Protein AF-A0A4Y2FM06-F1 (afdb_monomer)

Mean predicted aligned error: 9.27 Å

Solvent-accessible surface area (backbone atoms only — not comparable to full-atom values): 15309 Å² total; per-residue (Å²): 104,54,70,13,52,49,42,10,55,69,60,32,90,75,56,60,67,58,38,44,40,19,53,23,56,50,37,71,85,29,71,66,56,35,55,59,42,31,75,54,35,86,71,59,73,62,40,74,54,47,94,86,44,60,57,77,26,48,67,23,52,53,43,44,64,71,40,45,64,29,54,52,51,48,52,52,39,31,75,72,62,78,37,86,75,70,94,42,71,30,45,54,47,38,52,60,48,70,71,38,84,58,44,66,42,53,53,43,38,55,44,52,60,38,59,65,51,35,65,56,53,61,65,67,70,54,97,62,89,51,70,74,51,44,67,63,54,50,39,52,48,52,48,58,55,43,62,32,43,38,37,66,76,63,53,69,71,35,78,47,60,70,49,52,66,69,51,68,81,82,47,69,87,53,38,44,58,64,89,65,39,60,55,53,72,75,22,46,56,47,52,51,53,36,40,78,68,64,70,49,51,72,69,55,53,51,51,51,34,49,39,50,47,44,18,50,48,41,18,49,52,44,44,57,77,68,47,74,69,91,42,79,75,53,77,62,39,66,84,72,34,86,76,52,71,76,63,73,85,64,90,82,79,91,79,82,81,81,81,84,87,81,84,137

Sequence (264 aa):
MHNAFKAGCIANTWGIVDFLTALYYLFKNSPVRRDDFLKESEGALPKKFIQHRWLENVPANESAINLLPSIKKYIVSVDKGEHNQPNCMSYACVKTHMSNNLLSVKLKLFNSIAKVLLPFLTKYQTDKPMLFFLPEDLKKIVNLLLQCFVLSKNLNTATTLQKLLCLDINNTKIHKPIENIDLDFSAEKEVQSLHVSKKISDRQIFYLRMDCKKFLIKLTMKLLEKSPLPGPAVGGCDCTRPRASERSCATDGFYKMKINDNVF

pLDDT: mean 83.81, std 18.21, range [26.08, 95.94]

Nearest PDB structures (foldseek):
  8ssz-assembly1_A  TM=2.124E-01  e=2.972E+00  Homo sapiens

Foldseek 3Di:
DQVLLLQLVVLFPLCLLVLLQLQQVVQVPDVQLVVLLCVLQVNAGQDHDDSSPLLVCLVNLVSVLSCLRSLVVSVVCCVVVVDPDDPDPSSVSNVVLNVDLCNSLVSVLSNVLSVLCNVVVVQPPDPDPCLLCQQVSLQVSLLVLCVQWFDPVQVVVQPHSVSSLPDPLVPNVRTDDLVRRDSDPVSVVSVVVCVVVVVDDPVRSSVVSVSSSSSSSSSSVVSSVPRPPVDPVSVPSVVVDPVVVVPPPDDDDDDDDDDDDDDD

Radius of gyration: 25.2 Å; Cα contacts (8 Å, |Δi|>4): 233; chains: 1; bounding box: 85×40×75 Å

Structure (mmCIF, N/CA/C/O backbone):
data_AF-A0A4Y2FM06-F1
#
_entry.id   AF-A0A4Y2FM06-F1
#
loop_
_atom_site.group_PDB
_atom_site.id
_atom_site.type_symbol
_atom_site.label_atom_id
_atom_site.label_alt_id
_atom_site.label_comp_id
_atom_site.label_asym_id
_atom_site.label_entity_id
_atom_site.label_seq_id
_atom_site.pdbx_PDB_ins_code
_atom_site.Cartn_x
_atom_site.Cartn_y
_atom_site.Cartn_z
_atom_site.occupancy
_atom_site.B_iso_or_equiv
_atom_site.auth_seq_id
_atom_site.auth_comp_id
_atom_site.auth_asym_id
_atom_site.auth_atom_id
_atom_site.pdbx_PDB_model_num
ATOM 1 N N . MET A 1 1 ? -14.794 -4.484 4.430 1.00 85.94 1 MET A N 1
ATOM 2 C CA . MET A 1 1 ? -13.322 -4.505 4.246 1.00 85.94 1 MET A CA 1
ATOM 3 C C . MET A 1 1 ? -12.876 -4.015 2.872 1.00 85.94 1 MET A C 1
ATOM 5 O O . MET A 1 1 ? -12.312 -2.933 2.816 1.00 85.94 1 MET A O 1
ATOM 9 N N . HIS A 1 2 ? -13.164 -4.718 1.766 1.00 87.12 2 HIS A N 1
ATOM 10 C CA . HIS A 1 2 ? -12.696 -4.307 0.425 1.00 87.12 2 HIS A CA 1
ATOM 11 C C . HIS A 1 2 ? -13.071 -2.867 0.045 1.00 87.12 2 HIS A C 1
ATOM 13 O O . HIS A 1 2 ? -12.205 -2.098 -0.356 1.00 87.12 2 HIS A O 1
ATOM 19 N N . ASN A 1 3 ? -14.333 -2.470 0.244 1.00 88.81 3 ASN A N 1
ATOM 20 C CA . ASN A 1 3 ? -14.780 -1.102 -0.044 1.00 88.81 3 ASN A CA 1
ATOM 21 C C . ASN A 1 3 ? -14.116 -0.046 0.851 1.00 88.81 3 ASN A C 1
ATOM 23 O O . ASN A 1 3 ? -13.910 1.080 0.408 1.00 88.81 3 ASN A O 1
ATOM 27 N N . ALA A 1 4 ? -13.764 -0.405 2.087 1.00 91.50 4 ALA A N 1
ATOM 28 C CA . ALA A 1 4 ? -13.058 0.494 2.992 1.00 91.50 4 ALA A CA 1
ATOM 29 C C . ALA A 1 4 ? -11.607 0.697 2.543 1.00 91.50 4 ALA A C 1
ATOM 31 O O . ALA A 1 4 ? -11.148 1.828 2.412 1.00 91.50 4 ALA A O 1
ATOM 32 N N . PHE A 1 5 ? -10.920 -0.390 2.190 1.00 91.50 5 PHE A N 1
ATOM 33 C CA . PHE A 1 5 ? -9.574 -0.312 1.633 1.00 91.50 5 PHE A CA 1
ATOM 34 C C . PHE A 1 5 ? -9.543 0.4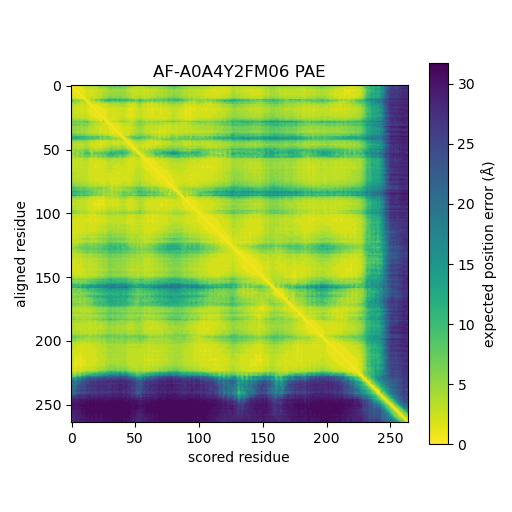56 0.300 1.00 91.50 5 PHE A C 1
ATOM 36 O O . PHE A 1 5 ? -8.695 1.327 0.111 1.00 91.50 5 PHE A O 1
ATOM 43 N N . LYS A 1 6 ? -10.523 0.217 -0.586 1.00 90.88 6 LYS A N 1
ATOM 44 C CA . LYS A 1 6 ? -10.721 0.988 -1.825 1.00 90.88 6 LYS A CA 1
ATOM 45 C C . LYS A 1 6 ? -10.879 2.485 -1.544 1.00 90.88 6 LYS A C 1
ATOM 47 O O . LYS A 1 6 ? -10.268 3.289 -2.238 1.00 90.88 6 LYS A O 1
ATOM 52 N N . ALA A 1 7 ? -11.675 2.862 -0.541 1.00 92.25 7 ALA A N 1
ATOM 53 C CA . ALA A 1 7 ? -11.864 4.264 -0.170 1.00 92.25 7 ALA A CA 1
ATOM 54 C C . ALA A 1 7 ? -10.554 4.924 0.291 1.00 92.25 7 ALA A C 1
ATOM 56 O O . ALA A 1 7 ? -10.280 6.054 -0.104 1.00 92.25 7 ALA A O 1
ATOM 57 N N . GLY A 1 8 ? -9.722 4.205 1.054 1.00 92.44 8 GLY A N 1
ATOM 58 C CA . GLY A 1 8 ? -8.367 4.652 1.391 1.00 92.44 8 GLY A CA 1
ATOM 59 C C . GLY A 1 8 ? -7.489 4.847 0.151 1.00 92.44 8 GLY A C 1
ATOM 60 O O . GLY A 1 8 ? -6.844 5.882 0.011 1.00 92.44 8 GLY A O 1
ATOM 61 N N . CYS A 1 9 ? -7.524 3.896 -0.789 1.00 89.56 9 CYS A N 1
ATOM 62 C CA . CYS A 1 9 ? -6.747 3.970 -2.031 1.00 89.56 9 CYS A CA 1
ATOM 63 C C . CYS A 1 9 ? -7.145 5.158 -2.911 1.00 89.56 9 CYS A C 1
ATOM 65 O O . CYS A 1 9 ? -6.272 5.853 -3.406 1.00 89.56 9 CYS A O 1
ATOM 67 N N . ILE A 1 10 ? -8.445 5.417 -3.078 1.00 89.62 10 ILE A N 1
ATOM 68 C CA . ILE A 1 10 ? -8.947 6.554 -3.871 1.00 89.62 10 ILE A CA 1
ATOM 69 C C . ILE A 1 10 ? -8.578 7.894 -3.221 1.00 89.62 10 ILE A C 1
ATOM 71 O O . ILE A 1 10 ? -8.391 8.889 -3.911 1.00 89.62 10 ILE A O 1
ATOM 75 N N . ALA A 1 11 ? -8.478 7.931 -1.892 1.00 89.75 11 ALA A N 1
ATOM 76 C CA . ALA A 1 11 ? -8.108 9.136 -1.160 1.00 89.75 11 ALA A CA 1
ATOM 77 C C . ALA A 1 11 ? -6.614 9.485 -1.257 1.00 89.75 11 ALA A C 1
ATOM 79 O O . ALA A 1 11 ? -6.232 10.600 -0.891 1.00 89.75 11 ALA A O 1
ATOM 80 N N . ASN A 1 12 ? -5.775 8.548 -1.707 1.00 87.38 12 ASN A N 1
ATOM 81 C CA . ASN A 1 12 ? -4.354 8.782 -1.925 1.00 87.38 12 ASN A CA 1
ATOM 82 C C . ASN A 1 12 ? -4.076 9.179 -3.384 1.00 87.38 12 ASN A C 1
ATOM 84 O O . ASN A 1 12 ? -4.858 8.913 -4.292 1.00 87.38 12 ASN A O 1
ATOM 88 N N . THR A 1 13 ? -2.924 9.801 -3.609 1.00 83.75 13 THR A N 1
ATOM 89 C CA . THR A 1 13 ? -2.451 10.248 -4.932 1.00 83.75 13 THR A CA 1
ATOM 90 C C . THR A 1 13 ? -1.294 9.383 -5.441 1.00 83.75 13 THR A C 1
ATOM 92 O O . THR A 1 13 ? -0.489 9.808 -6.268 1.00 83.75 13 THR A O 1
ATOM 95 N N . TRP A 1 14 ? -1.137 8.166 -4.912 1.00 89.38 14 TRP A N 1
ATOM 96 C CA . TRP A 1 14 ? 0.088 7.389 -5.111 1.00 89.38 14 TRP A CA 1
ATOM 97 C C . TRP A 1 14 ? 0.162 6.667 -6.458 1.00 89.38 14 TRP A C 1
ATOM 99 O O . TRP A 1 14 ? 1.261 6.271 -6.845 1.00 89.38 14 TRP A O 1
ATOM 109 N N . GLY A 1 15 ? -0.967 6.476 -7.149 1.00 90.25 15 GLY A N 1
ATOM 110 C CA . GLY A 1 15 ? -1.022 5.790 -8.449 1.00 90.25 15 GLY A CA 1
ATOM 111 C C . GLY A 1 15 ? -0.583 4.319 -8.401 1.00 90.25 15 GLY A C 1
ATOM 112 O O . GLY A 1 15 ? -0.253 3.737 -9.426 1.00 90.25 15 GLY A O 1
ATOM 113 N N . ILE A 1 16 ? -0.559 3.691 -7.216 1.00 91.69 16 ILE A N 1
ATOM 114 C CA . ILE A 1 16 ? -0.103 2.295 -7.039 1.00 91.69 16 ILE A CA 1
ATOM 115 C C . ILE A 1 16 ? -0.923 1.328 -7.894 1.00 91.69 16 ILE A C 1
ATOM 117 O O . ILE A 1 16 ? -0.402 0.359 -8.433 1.00 91.69 16 ILE A O 1
ATOM 121 N N . VAL A 1 17 ? -2.220 1.589 -8.007 1.00 90.75 17 VAL A N 1
ATOM 122 C CA . VAL A 1 17 ? -3.157 0.746 -8.751 1.00 90.75 17 VAL A CA 1
ATOM 123 C C . VAL A 1 17 ? -2.826 0.760 -10.231 1.00 90.75 17 VAL A C 1
ATOM 125 O O . VAL A 1 17 ? -2.786 -0.299 -10.859 1.00 90.75 17 VAL A O 1
ATOM 128 N N . ASP A 1 18 ? -2.554 1.948 -10.762 1.00 92.75 18 ASP A N 1
ATOM 129 C CA . ASP A 1 18 ? -2.177 2.143 -12.154 1.00 92.75 18 ASP A CA 1
ATOM 130 C C . ASP A 1 18 ? -0.829 1.481 -12.418 1.00 92.75 18 ASP A C 1
ATOM 132 O O . ASP A 1 18 ? -0.718 0.698 -13.358 1.00 92.75 18 ASP A O 1
ATOM 136 N N . PHE A 1 19 ? 0.141 1.663 -11.515 1.00 95.19 19 PHE A N 1
ATOM 137 C CA . PHE A 1 19 ? 1.438 0.994 -11.578 1.00 95.19 19 PHE A CA 1
ATOM 138 C C . PHE A 1 19 ? 1.321 -0.538 -11.599 1.00 95.19 19 PHE A C 1
ATOM 140 O O . PHE A 1 19 ? 1.831 -1.174 -12.519 1.00 95.19 19 PHE A O 1
ATOM 147 N N . LEU A 1 20 ? 0.635 -1.150 -10.626 1.00 94.31 20 LEU A N 1
ATOM 148 C CA . LEU A 1 20 ? 0.502 -2.612 -10.533 1.00 94.31 20 LEU A CA 1
ATOM 149 C C . LEU A 1 20 ? -0.258 -3.193 -11.734 1.00 94.31 20 LEU A C 1
ATOM 151 O O . LEU A 1 20 ? 0.063 -4.278 -12.223 1.00 94.31 20 LEU A O 1
ATOM 155 N N . THR A 1 21 ? -1.253 -2.459 -12.234 1.00 93.88 21 THR A N 1
ATOM 156 C CA . THR A 1 21 ? -2.015 -2.845 -13.426 1.00 93.88 21 THR A CA 1
ATOM 157 C C . THR A 1 21 ? -1.140 -2.762 -14.678 1.00 93.88 21 THR A C 1
ATOM 159 O O . THR A 1 21 ? -1.058 -3.727 -15.441 1.00 93.88 21 THR A O 1
ATOM 162 N N . ALA A 1 22 ? -0.446 -1.639 -14.871 1.00 95.25 22 ALA A N 1
ATOM 163 C CA . ALA A 1 22 ? 0.462 -1.414 -15.988 1.00 95.25 22 ALA A CA 1
ATOM 164 C C . ALA A 1 22 ? 1.602 -2.435 -16.006 1.00 95.25 22 ALA A C 1
ATOM 166 O O . ALA A 1 22 ? 1.909 -2.983 -17.062 1.00 95.25 22 ALA A O 1
ATOM 167 N N . LEU A 1 23 ? 2.168 -2.753 -14.843 1.00 95.44 23 LEU A N 1
ATOM 168 C CA . LEU A 1 23 ? 3.259 -3.707 -14.710 1.00 95.44 23 LEU A CA 1
ATOM 169 C C . LEU A 1 23 ? 2.876 -5.101 -15.228 1.00 95.44 23 LEU A C 1
ATOM 171 O O . LEU A 1 23 ? 3.644 -5.724 -15.956 1.00 95.44 23 LEU A O 1
ATOM 175 N N . TYR A 1 24 ? 1.670 -5.575 -14.914 1.00 94.94 24 TYR A N 1
ATOM 176 C CA . TYR A 1 24 ? 1.173 -6.843 -15.448 1.00 94.94 24 TYR A CA 1
ATOM 177 C C . TYR A 1 24 ? 0.943 -6.780 -16.967 1.00 94.94 24 TYR A C 1
ATOM 179 O O . TYR A 1 24 ? 1.399 -7.653 -17.710 1.00 94.94 24 TYR A O 1
ATOM 187 N N . TYR A 1 25 ? 0.255 -5.742 -17.452 1.00 94.50 25 TYR A N 1
ATOM 188 C CA . TYR A 1 25 ? -0.090 -5.629 -18.874 1.00 94.50 25 TYR A CA 1
ATOM 189 C C . TYR A 1 25 ? 1.100 -5.320 -19.787 1.00 94.50 25 TYR A C 1
ATOM 191 O O . TYR A 1 25 ? 1.041 -5.649 -20.974 1.00 94.50 25 TYR A O 1
ATOM 199 N N . LEU A 1 26 ? 2.193 -4.778 -19.242 1.00 94.06 26 LEU A N 1
ATOM 200 C CA . LEU A 1 26 ? 3.444 -4.579 -19.968 1.00 94.06 26 LEU A CA 1
ATOM 201 C C . LEU A 1 26 ? 3.940 -5.893 -20.594 1.00 94.06 26 LEU A C 1
ATOM 203 O O . LEU A 1 26 ? 4.281 -5.919 -21.781 1.00 94.06 26 LEU A O 1
ATOM 207 N N . PHE A 1 27 ? 3.891 -6.987 -19.828 1.00 93.50 27 PHE A N 1
ATOM 208 C CA . PHE A 1 27 ? 4.409 -8.297 -20.238 1.00 93.50 27 PHE A CA 1
ATOM 209 C C . PHE A 1 27 ? 3.325 -9.286 -20.681 1.00 93.50 27 PHE A C 1
ATOM 211 O O . PHE A 1 27 ? 3.617 -10.201 -21.446 1.00 93.50 27 PHE A O 1
ATOM 218 N N . LYS A 1 28 ? 2.064 -9.110 -20.256 1.00 91.31 28 LYS A N 1
ATOM 219 C CA . LYS A 1 28 ? 0.974 -10.062 -20.547 1.00 91.31 28 LYS A CA 1
ATOM 220 C C . LYS A 1 28 ? 0.791 -10.346 -22.043 1.00 91.31 28 LYS A C 1
ATOM 222 O O . LYS A 1 28 ? 0.653 -11.501 -22.430 1.00 91.31 28 LYS A O 1
ATOM 227 N N . ASN A 1 29 ? 0.760 -9.293 -22.860 1.00 85.44 29 ASN A N 1
ATOM 228 C CA . ASN A 1 29 ? 0.351 -9.370 -24.268 1.00 85.44 29 ASN A CA 1
ATOM 229 C C . ASN A 1 29 ? 1.534 -9.281 -25.249 1.00 85.44 29 ASN A C 1
ATOM 231 O O . ASN A 1 29 ? 1.331 -8.996 -26.424 1.00 85.44 29 ASN A O 1
ATOM 235 N N . SER A 1 30 ? 2.774 -9.454 -24.785 1.00 90.00 30 SER A N 1
ATOM 236 C CA . SER A 1 30 ? 3.950 -9.415 -25.657 1.00 90.00 30 SER A CA 1
ATOM 237 C C . SER A 1 30 ? 4.926 -10.521 -25.277 1.00 90.00 30 SER A C 1
ATOM 239 O O . SER A 1 30 ? 5.654 -10.373 -24.294 1.00 90.00 30 SER A O 1
ATOM 241 N N . PRO A 1 31 ? 4.953 -11.620 -26.054 1.00 91.06 31 PRO A N 1
ATOM 242 C CA . PRO A 1 31 ? 5.892 -12.716 -25.841 1.00 91.06 31 PRO A CA 1
ATOM 243 C C . PRO A 1 31 ? 7.347 -12.244 -25.860 1.00 91.06 31 PRO A C 1
ATOM 245 O O . PRO A 1 31 ? 8.112 -12.633 -24.991 1.00 91.06 31 PRO A O 1
ATOM 248 N N . VAL A 1 32 ? 7.691 -11.334 -26.780 1.00 91.31 32 VAL A N 1
ATOM 249 C CA . VAL A 1 32 ? 9.044 -10.768 -26.909 1.00 91.31 32 VAL A CA 1
ATOM 250 C C . VAL A 1 32 ? 9.460 -10.030 -25.636 1.00 91.31 32 VAL A C 1
ATOM 252 O O . VAL A 1 32 ? 10.460 -10.378 -25.024 1.00 91.31 32 VAL A O 1
ATOM 255 N N . ARG A 1 33 ? 8.642 -9.082 -25.150 1.00 92.19 33 ARG A N 1
ATOM 256 C CA . ARG A 1 33 ? 8.964 -8.347 -23.911 1.00 92.19 33 ARG A CA 1
ATOM 257 C C . ARG A 1 33 ? 9.024 -9.253 -22.691 1.00 92.19 33 ARG A C 1
ATOM 259 O O . ARG A 1 33 ? 9.771 -8.981 -21.758 1.00 92.19 33 ARG A O 1
ATOM 266 N N . ARG A 1 34 ? 8.183 -10.287 -22.667 1.00 92.94 34 ARG A N 1
ATOM 267 C CA . ARG A 1 34 ? 8.192 -11.285 -21.603 1.00 92.94 34 ARG A CA 1
ATOM 268 C C . ARG A 1 34 ? 9.511 -12.055 -21.613 1.00 92.94 34 ARG A C 1
ATOM 270 O O . ARG A 1 34 ? 10.095 -12.188 -20.549 1.00 92.94 34 ARG A O 1
ATOM 277 N N . ASP A 1 35 ? 9.973 -12.515 -22.772 1.00 91.69 35 ASP A N 1
ATOM 278 C CA . ASP A 1 35 ? 11.261 -13.206 -22.910 1.00 91.69 35 ASP A CA 1
ATOM 279 C C . ASP A 1 35 ? 12.437 -12.316 -22.482 1.00 91.69 35 ASP A C 1
ATOM 281 O O . ASP A 1 35 ? 13.259 -12.724 -21.664 1.00 91.69 35 ASP A O 1
ATOM 285 N N . ASP A 1 36 ? 12.451 -11.062 -22.937 1.00 91.38 36 ASP A N 1
ATOM 286 C CA . ASP A 1 36 ? 13.468 -10.080 -22.549 1.00 91.38 36 ASP A CA 1
ATOM 287 C C . ASP A 1 36 ? 13.495 -9.849 -21.034 1.00 91.38 36 ASP A C 1
ATOM 289 O O . ASP A 1 36 ? 14.550 -9.878 -20.408 1.00 91.38 36 ASP A O 1
ATOM 293 N N . PHE A 1 37 ? 12.329 -9.685 -20.409 1.00 92.94 37 PHE A N 1
ATOM 294 C CA . PHE A 1 37 ? 12.250 -9.482 -18.965 1.00 92.94 37 PHE A CA 1
ATOM 295 C C . PHE A 1 37 ? 12.594 -10.736 -18.153 1.00 92.94 37 PHE A C 1
ATOM 297 O O . PHE A 1 37 ? 13.119 -10.621 -17.044 1.00 92.94 37 PHE A O 1
ATOM 304 N N . LEU A 1 38 ? 12.314 -11.937 -18.666 1.00 92.94 38 LEU A N 1
ATOM 305 C CA . LEU A 1 38 ? 12.642 -13.191 -17.979 1.00 92.94 38 LEU A CA 1
ATOM 306 C C . LEU A 1 38 ? 14.153 -13.371 -17.795 1.00 92.94 38 LEU A C 1
ATOM 308 O O . LEU A 1 38 ? 14.562 -13.920 -16.771 1.00 92.94 38 LEU A O 1
ATOM 312 N N . LYS A 1 39 ? 14.964 -12.836 -18.718 1.00 88.81 39 LYS A N 1
ATOM 313 C CA . LYS A 1 39 ? 16.433 -12.787 -18.602 1.00 88.81 39 LYS A CA 1
ATOM 314 C C . LYS A 1 39 ? 16.885 -11.964 -17.387 1.00 88.81 39 LYS A C 1
ATOM 316 O O . LYS A 1 39 ? 17.859 -12.319 -16.735 1.00 88.81 39 LYS A O 1
ATOM 321 N N . GLU A 1 40 ? 16.126 -10.927 -17.028 1.00 87.38 40 GLU A N 1
ATOM 322 C CA . GLU A 1 40 ? 16.429 -10.008 -15.918 1.00 87.38 40 GLU A CA 1
ATOM 323 C C . GLU A 1 40 ? 15.781 -10.387 -14.573 1.00 87.38 40 GLU A C 1
ATOM 325 O O . GLU A 1 40 ? 16.151 -9.856 -13.519 1.00 87.38 40 GLU A O 1
ATOM 330 N N . SER A 1 41 ? 14.768 -11.255 -14.590 1.00 85.81 41 SER A N 1
ATOM 331 C CA . SER A 1 41 ? 13.877 -11.525 -13.447 1.00 85.81 41 SER A CA 1
ATOM 332 C C . SER A 1 41 ? 13.984 -12.934 -12.872 1.00 85.81 41 SER A C 1
ATOM 334 O O . SER A 1 41 ? 13.115 -13.336 -12.100 1.00 85.81 41 SER A O 1
ATOM 336 N N . GLU A 1 42 ? 15.028 -13.684 -13.240 1.00 85.00 42 GLU A N 1
ATOM 337 C CA . GLU A 1 42 ? 15.251 -15.064 -12.773 1.00 85.00 42 GLU A CA 1
ATOM 338 C C . GLU A 1 42 ? 14.008 -15.956 -12.977 1.00 85.00 42 GLU A C 1
ATOM 340 O O . GLU A 1 42 ? 13.678 -16.818 -12.166 1.00 85.00 42 GLU A O 1
ATOM 345 N N . GLY A 1 43 ? 13.268 -15.722 -14.066 1.00 84.75 43 GLY A N 1
ATOM 346 C CA . GLY A 1 43 ? 12.065 -16.487 -14.401 1.00 84.75 43 GLY A CA 1
ATOM 347 C C . GLY A 1 43 ? 10.752 -15.992 -13.771 1.00 84.75 43 GLY A C 1
ATOM 348 O O . GLY A 1 43 ? 9.693 -16.556 -14.061 1.00 84.75 43 GLY A O 1
ATOM 349 N N . ALA A 1 44 ? 10.768 -14.951 -12.932 1.00 90.62 44 ALA A N 1
ATOM 350 C CA . ALA A 1 44 ? 9.579 -14.464 -12.233 1.00 90.62 44 ALA A CA 1
ATOM 351 C C . ALA A 1 44 ? 8.843 -13.347 -12.997 1.00 90.62 44 ALA A C 1
ATOM 353 O O . ALA A 1 44 ? 9.437 -12.393 -13.483 1.00 90.62 44 ALA A O 1
ATOM 354 N N . LEU A 1 45 ? 7.508 -13.413 -13.045 1.00 92.19 45 LEU A N 1
ATOM 355 C CA . LEU A 1 45 ? 6.677 -12.411 -13.723 1.00 92.19 45 LEU A CA 1
ATOM 356 C C . LEU A 1 45 ? 5.733 -11.683 -12.771 1.00 92.19 45 LEU A C 1
ATOM 358 O O . LEU A 1 45 ? 5.277 -12.274 -11.786 1.00 92.19 45 LEU A O 1
ATOM 362 N N . PRO A 1 46 ? 5.362 -10.427 -13.087 1.00 92.94 46 PRO A N 1
ATOM 363 C CA . PRO A 1 46 ? 4.370 -9.710 -12.308 1.00 92.94 46 PRO A CA 1
ATOM 364 C C . PRO A 1 46 ? 3.030 -10.444 -12.285 1.00 92.94 46 PRO A C 1
ATOM 366 O O . PRO A 1 46 ? 2.537 -10.923 -13.310 1.00 92.94 46 PRO A O 1
ATOM 369 N N . LYS A 1 47 ? 2.405 -10.491 -11.109 1.00 93.75 47 LYS A N 1
ATOM 370 C CA . LYS A 1 47 ? 1.066 -11.063 -10.947 1.00 93.75 47 LYS A CA 1
ATOM 371 C C . LYS A 1 47 ? -0.008 -10.030 -11.278 1.00 93.75 47 LYS A C 1
ATOM 373 O O . LYS A 1 47 ? 0.180 -8.826 -11.115 1.00 93.75 47 LYS A O 1
ATOM 378 N N . LYS A 1 48 ? -1.170 -10.517 -11.713 1.00 91.81 48 LYS A N 1
ATOM 379 C CA . LYS A 1 48 ? -2.318 -9.673 -12.049 1.00 91.81 48 LYS A CA 1
ATOM 380 C C . LYS A 1 48 ? -2.869 -8.982 -10.800 1.00 91.81 48 LYS A C 1
ATOM 382 O O . LYS A 1 48 ? -3.261 -9.651 -9.850 1.00 91.81 48 LYS A O 1
ATOM 387 N N . PHE A 1 49 ? -2.984 -7.659 -10.852 1.00 89.25 49 PHE A N 1
ATOM 388 C CA . PHE A 1 49 ? -3.752 -6.881 -9.884 1.00 89.25 49 PHE A CA 1
ATOM 389 C C . PHE A 1 49 ? -5.233 -6.828 -10.288 1.00 89.25 49 PHE A C 1
ATOM 391 O O . PHE A 1 49 ? -5.562 -6.550 -11.444 1.00 89.25 49 PHE A O 1
ATOM 398 N N . ILE A 1 50 ? -6.143 -7.091 -9.348 1.00 85.75 50 ILE A N 1
ATOM 399 C CA . ILE A 1 50 ? -7.590 -7.127 -9.589 1.00 85.75 50 ILE A CA 1
ATOM 400 C C . ILE A 1 50 ? -8.286 -6.031 -8.774 1.00 85.75 50 ILE A C 1
ATOM 402 O O . ILE A 1 50 ? -8.483 -6.157 -7.568 1.00 85.75 50 ILE A O 1
ATOM 406 N N . GLN A 1 51 ? -8.731 -4.964 -9.439 1.00 79.19 51 GLN A N 1
ATOM 407 C CA . GLN A 1 51 ? -9.281 -3.757 -8.798 1.00 79.19 51 GLN A CA 1
ATOM 408 C C . GLN A 1 51 ? -10.578 -3.950 -7.991 1.00 79.19 51 GLN A C 1
ATOM 410 O O . GLN A 1 51 ? -10.991 -3.034 -7.291 1.00 79.19 51 GLN A O 1
ATOM 415 N N . HIS A 1 52 ? -11.262 -5.092 -8.070 1.00 77.50 52 HIS A N 1
ATOM 416 C CA . HIS A 1 52 ? -12.407 -5.381 -7.194 1.00 77.50 52 HIS A CA 1
ATOM 417 C C . HIS A 1 52 ? -12.030 -6.268 -5.996 1.00 77.50 52 HIS A C 1
ATOM 419 O O . HIS A 1 52 ? -12.776 -6.315 -5.022 1.00 77.50 52 HIS A O 1
ATOM 425 N N . ARG A 1 53 ? -10.843 -6.897 -6.010 1.00 80.56 53 ARG A N 1
ATOM 426 C CA . ARG A 1 53 ? -10.354 -7.818 -4.968 1.00 80.56 53 ARG A CA 1
ATOM 427 C C . ARG A 1 53 ? -9.137 -7.270 -4.231 1.00 80.56 53 ARG A C 1
ATOM 429 O O . ARG A 1 53 ? -8.101 -7.910 -4.118 1.00 80.56 53 ARG A O 1
ATOM 436 N N . TRP A 1 54 ? -9.270 -6.056 -3.710 1.00 72.94 54 TRP A N 1
ATOM 437 C CA . TRP A 1 54 ? -8.149 -5.284 -3.164 1.00 72.94 54 TRP A CA 1
ATOM 438 C C . TRP A 1 54 ? -7.253 -6.019 -2.164 1.00 72.94 54 TRP A C 1
ATOM 440 O O . TRP A 1 54 ? -6.039 -5.873 -2.225 1.00 72.94 54 TRP A O 1
ATOM 450 N N . LEU A 1 55 ? -7.841 -6.804 -1.262 1.00 75.00 55 LEU A N 1
ATOM 451 C CA . LEU A 1 55 ? -7.104 -7.490 -0.201 1.00 75.00 55 LEU A CA 1
ATOM 452 C C . LEU A 1 55 ? -6.529 -8.837 -0.660 1.00 75.00 55 LEU A C 1
ATOM 454 O O . LEU A 1 55 ? -5.522 -9.279 -0.122 1.00 75.00 55 LEU A O 1
ATOM 458 N N . GLU A 1 56 ? -7.076 -9.429 -1.723 1.00 79.81 56 GLU A N 1
ATOM 459 C CA . GLU A 1 56 ? -6.484 -10.600 -2.384 1.00 79.81 56 GLU A CA 1
ATOM 460 C C . GLU A 1 56 ? -5.282 -10.217 -3.265 1.00 79.81 56 GLU A C 1
ATOM 462 O O . GLU A 1 56 ? -4.536 -11.086 -3.699 1.00 79.81 56 GLU A O 1
ATOM 467 N N . ASN A 1 57 ? -5.048 -8.921 -3.510 1.00 83.88 57 ASN A N 1
ATOM 468 C CA . ASN A 1 57 ? -3.905 -8.444 -4.293 1.00 83.88 57 ASN A CA 1
ATOM 469 C C . ASN A 1 57 ? -2.600 -8.333 -3.488 1.00 83.88 57 ASN A C 1
ATOM 471 O O . ASN A 1 57 ? -1.590 -7.919 -4.059 1.00 83.88 57 ASN A O 1
ATOM 475 N N . VAL A 1 58 ? -2.582 -8.698 -2.199 1.00 89.44 58 VAL A N 1
ATOM 476 C CA . VAL A 1 58 ? -1.352 -8.708 -1.381 1.00 89.44 58 VAL A CA 1
ATOM 477 C C . VAL A 1 58 ? -0.218 -9.481 -2.073 1.00 89.44 58 VAL A C 1
ATOM 479 O O . VAL A 1 58 ? 0.841 -8.888 -2.276 1.00 89.44 58 VAL A O 1
ATOM 482 N N . PRO A 1 59 ? -0.424 -10.714 -2.586 1.00 90.00 59 PRO A N 1
ATOM 483 C CA . PRO A 1 59 ? 0.630 -11.443 -3.290 1.00 90.00 59 PRO A CA 1
ATOM 484 C C . PRO A 1 59 ? 1.085 -10.765 -4.589 1.00 90.00 59 PRO A C 1
ATOM 486 O O . PRO A 1 59 ? 2.226 -10.955 -5.011 1.00 90.00 59 PRO A O 1
ATOM 489 N N . ALA A 1 60 ? 0.208 -10.002 -5.254 1.00 91.94 60 ALA A N 1
ATOM 490 C CA . ALA A 1 60 ? 0.571 -9.259 -6.459 1.00 91.94 60 ALA A CA 1
ATOM 491 C C . ALA A 1 60 ? 1.453 -8.052 -6.133 1.00 91.94 60 ALA A C 1
ATOM 493 O O . ALA A 1 60 ? 2.439 -7.807 -6.825 1.00 91.94 60 ALA A O 1
ATOM 494 N N . ASN A 1 61 ? 1.143 -7.353 -5.044 1.00 93.31 61 ASN A N 1
ATOM 495 C CA . ASN A 1 61 ? 1.957 -6.256 -4.547 1.00 93.31 61 ASN A CA 1
ATOM 496 C C . ASN A 1 61 ? 3.321 -6.738 -4.017 1.00 93.31 61 ASN A C 1
ATOM 498 O O . ASN A 1 61 ? 4.344 -6.153 -4.352 1.00 93.31 61 ASN A O 1
ATOM 502 N N . GLU A 1 62 ? 3.363 -7.841 -3.265 1.00 93.62 62 GLU A N 1
ATOM 503 C CA . GLU A 1 62 ? 4.621 -8.455 -2.806 1.00 93.62 62 GLU A CA 1
ATOM 504 C C . GLU A 1 62 ? 5.507 -8.890 -3.974 1.00 93.62 62 GLU A C 1
ATOM 506 O O . GLU A 1 62 ? 6.700 -8.592 -3.999 1.00 93.62 62 GLU A O 1
ATOM 511 N N . SER A 1 63 ? 4.909 -9.530 -4.983 1.00 93.69 63 SER A N 1
ATOM 512 C CA . SER A 1 63 ? 5.616 -9.878 -6.214 1.00 93.69 63 SER A CA 1
ATOM 513 C C . SER A 1 63 ? 6.170 -8.638 -6.917 1.00 93.69 63 SER A C 1
ATOM 515 O O . SER A 1 63 ? 7.296 -8.680 -7.399 1.00 93.69 63 SER A O 1
ATOM 517 N N . ALA A 1 64 ? 5.412 -7.539 -6.969 1.00 95.06 64 ALA A N 1
ATOM 518 C CA . ALA A 1 64 ? 5.877 -6.298 -7.578 1.00 95.06 64 ALA A CA 1
ATOM 519 C C . ALA A 1 64 ? 7.054 -5.682 -6.809 1.00 95.06 64 ALA A C 1
ATOM 521 O O . ALA A 1 64 ? 8.022 -5.279 -7.446 1.00 95.06 64 ALA A O 1
ATOM 522 N N . ILE A 1 65 ? 7.006 -5.665 -5.469 1.00 95.19 65 ILE A N 1
ATOM 523 C CA . ILE A 1 65 ? 8.107 -5.189 -4.611 1.00 95.19 65 ILE A CA 1
ATOM 524 C C . ILE A 1 65 ? 9.388 -5.985 -4.893 1.00 95.19 65 ILE A C 1
ATOM 526 O O . ILE A 1 65 ? 10.445 -5.387 -5.095 1.00 95.19 65 ILE A O 1
ATOM 530 N N . ASN A 1 66 ? 9.288 -7.315 -4.967 1.00 94.62 66 ASN A N 1
ATOM 531 C CA . ASN A 1 66 ? 10.436 -8.186 -5.233 1.00 94.62 66 ASN A CA 1
ATOM 532 C C . ASN A 1 66 ? 11.011 -7.989 -6.642 1.00 94.62 66 ASN A C 1
ATOM 534 O O . ASN A 1 66 ? 12.217 -8.099 -6.831 1.00 94.62 66 ASN A O 1
ATOM 538 N N . LEU A 1 67 ? 10.162 -7.668 -7.623 1.00 95.62 67 LEU A N 1
ATOM 539 C CA . LEU A 1 67 ? 10.567 -7.467 -9.015 1.00 95.62 67 LEU A CA 1
ATOM 540 C C . LEU A 1 67 ? 11.107 -6.059 -9.309 1.00 95.62 67 LEU A C 1
ATOM 542 O O . LEU A 1 67 ? 11.638 -5.850 -10.398 1.00 95.62 67 LEU A O 1
ATOM 546 N N . LEU A 1 68 ? 11.019 -5.093 -8.382 1.00 95.50 68 LEU A N 1
ATOM 547 C CA . LEU A 1 68 ? 11.509 -3.722 -8.605 1.00 95.50 68 LEU A CA 1
ATOM 548 C C . LEU A 1 68 ? 12.961 -3.655 -9.124 1.00 95.50 68 LEU A C 1
ATOM 550 O O . LEU A 1 68 ? 13.200 -2.888 -10.062 1.00 95.50 68 LEU A O 1
ATOM 554 N N . PRO A 1 69 ? 13.934 -4.430 -8.596 1.00 94.62 69 PRO A N 1
ATOM 555 C CA . PRO A 1 69 ? 15.301 -4.420 -9.116 1.00 94.62 69 PRO A CA 1
ATOM 556 C C . PRO A 1 69 ? 15.378 -4.890 -10.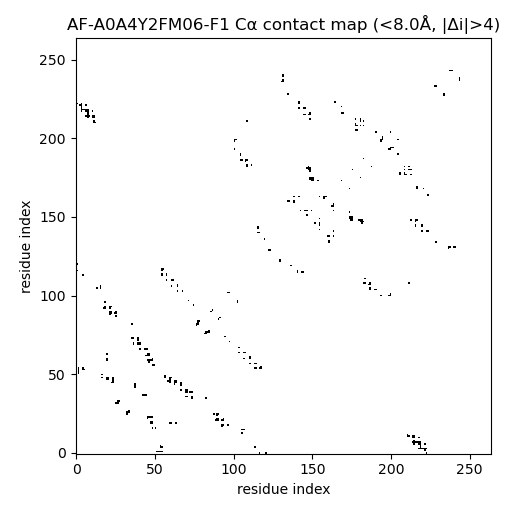574 1.00 94.62 69 PRO A C 1
ATOM 558 O O . PRO A 1 69 ? 16.010 -4.222 -11.391 1.00 94.62 69 PRO A O 1
ATOM 561 N N . SER A 1 70 ? 14.691 -5.980 -10.921 1.00 95.62 70 SER A N 1
ATOM 562 C CA . SER A 1 70 ? 14.640 -6.520 -12.287 1.00 95.62 70 SER A CA 1
ATOM 563 C C . SER A 1 70 ? 13.931 -5.578 -13.256 1.00 95.62 70 SER A C 1
ATOM 565 O O . SER A 1 70 ? 14.391 -5.379 -14.374 1.00 95.62 70 SER A O 1
ATOM 567 N N . ILE A 1 71 ? 12.853 -4.916 -12.820 1.00 95.19 71 ILE A N 1
ATOM 568 C CA . ILE A 1 71 ? 12.161 -3.893 -13.622 1.00 95.19 71 ILE A CA 1
ATOM 569 C C . ILE A 1 71 ? 13.100 -2.723 -13.904 1.00 95.19 71 ILE A C 1
ATOM 571 O O . ILE A 1 71 ? 13.139 -2.213 -15.023 1.00 95.19 71 ILE A O 1
ATOM 575 N N . LYS A 1 72 ? 13.884 -2.304 -12.905 1.00 94.94 72 LYS A N 1
ATOM 576 C CA . LYS A 1 72 ? 14.863 -1.234 -13.084 1.00 94.94 72 LYS A CA 1
ATOM 577 C C . LYS A 1 72 ? 15.938 -1.622 -14.100 1.00 94.94 72 LYS A C 1
ATOM 579 O O . LYS A 1 72 ? 16.253 -0.800 -14.955 1.00 94.94 72 LYS A O 1
ATOM 584 N N . LYS A 1 73 ? 16.466 -2.851 -14.031 1.00 94.50 73 LYS A N 1
ATOM 585 C CA . LYS A 1 73 ? 17.428 -3.370 -15.019 1.00 94.50 73 LYS A CA 1
ATOM 586 C C . LYS A 1 73 ? 16.830 -3.396 -16.424 1.00 94.50 73 LYS A C 1
ATOM 588 O O . LYS A 1 73 ? 17.406 -2.803 -17.325 1.00 94.50 73 LYS A O 1
ATOM 593 N N . TYR A 1 74 ? 15.624 -3.942 -16.572 1.00 94.31 74 TYR A N 1
ATOM 594 C CA . TYR A 1 74 ? 14.913 -3.983 -17.849 1.00 94.31 74 TYR A CA 1
ATOM 595 C C . TYR A 1 74 ? 14.726 -2.593 -18.477 1.00 94.31 74 TYR A C 1
ATOM 597 O O . TYR A 1 74 ? 14.980 -2.415 -19.665 1.00 94.31 74 TYR A O 1
ATOM 605 N N . ILE A 1 75 ? 14.329 -1.580 -17.694 1.00 94.00 75 ILE A N 1
ATOM 606 C CA . ILE A 1 75 ? 14.202 -0.203 -18.204 1.00 94.00 75 ILE A CA 1
ATOM 607 C C . ILE A 1 75 ? 15.556 0.327 -18.682 1.00 94.00 75 ILE A C 1
ATOM 609 O O . ILE A 1 75 ? 15.617 0.933 -19.746 1.00 94.00 75 ILE A O 1
ATOM 613 N N . VAL A 1 76 ? 16.631 0.075 -17.929 1.00 93.62 76 VAL A N 1
ATOM 614 C CA . VAL A 1 76 ? 17.987 0.486 -18.316 1.00 93.62 76 VAL A CA 1
ATOM 615 C C . VAL A 1 76 ? 18.437 -0.203 -19.608 1.00 93.62 76 VAL A C 1
ATOM 617 O O . VAL A 1 76 ? 19.003 0.464 -20.467 1.00 93.62 76 VAL A O 1
ATOM 620 N N . SER A 1 77 ? 18.167 -1.497 -19.782 1.00 92.31 77 SER A N 1
ATOM 621 C CA . SER A 1 77 ? 18.482 -2.234 -21.014 1.00 92.31 77 SER A CA 1
ATOM 622 C C . SER A 1 77 ? 17.700 -1.713 -22.220 1.00 92.31 77 SER A C 1
ATOM 624 O O . SER A 1 77 ? 18.266 -1.529 -23.296 1.00 92.31 77 SER A O 1
ATOM 626 N N . VAL A 1 78 ? 16.422 -1.367 -22.034 1.00 92.75 78 VAL A N 1
ATOM 627 C CA . VAL A 1 78 ? 15.633 -0.682 -23.071 1.00 92.75 78 VAL A CA 1
ATOM 628 C C . VAL A 1 78 ? 16.232 0.691 -23.403 1.00 92.75 78 VAL A C 1
ATOM 630 O O . VAL A 1 78 ? 16.385 1.017 -24.576 1.00 92.75 78 VAL A O 1
ATOM 633 N N . ASP A 1 79 ? 16.613 1.483 -22.397 1.00 91.12 79 ASP A N 1
ATOM 634 C CA . ASP A 1 79 ? 17.188 2.822 -22.597 1.00 91.12 79 ASP A CA 1
ATOM 635 C C . ASP A 1 79 ? 18.571 2.785 -23.277 1.00 91.12 79 ASP A C 1
ATOM 637 O O . ASP A 1 79 ? 18.941 3.730 -23.971 1.00 91.12 79 ASP A O 1
ATOM 641 N N . LYS A 1 80 ? 19.320 1.687 -23.123 1.00 92.56 80 LYS A N 1
ATOM 642 C CA . LYS A 1 80 ? 20.579 1.425 -23.840 1.00 92.56 80 LYS A CA 1
ATOM 643 C C . LYS A 1 80 ? 20.386 0.921 -25.275 1.00 92.56 80 LYS A C 1
ATOM 645 O O . LYS A 1 80 ? 21.367 0.812 -26.004 1.00 92.56 80 LYS A O 1
ATOM 650 N N . GLY A 1 81 ? 19.157 0.592 -25.674 1.00 90.25 81 GLY A N 1
ATOM 651 C CA . GLY A 1 81 ? 18.856 0.007 -26.981 1.00 90.25 81 GLY A CA 1
ATOM 652 C C . GLY A 1 81 ? 19.132 -1.497 -27.086 1.00 90.25 81 GLY A C 1
ATOM 653 O O . GLY A 1 81 ? 19.145 -2.026 -28.193 1.00 90.25 81 GLY A O 1
ATOM 654 N N . GLU A 1 82 ? 19.324 -2.201 -25.964 1.00 89.50 82 GLU A N 1
ATOM 655 C CA . GLU A 1 82 ? 19.477 -3.669 -25.941 1.00 89.50 82 GLU A CA 1
ATOM 656 C C . GLU A 1 82 ? 18.151 -4.376 -26.293 1.00 89.50 82 GLU A C 1
ATOM 658 O O . GLU A 1 82 ? 18.147 -5.489 -26.816 1.00 89.50 82 GLU A O 1
ATOM 663 N N . HIS A 1 83 ? 17.019 -3.702 -26.053 1.00 86.44 83 HIS A N 1
ATOM 664 C CA . HIS A 1 83 ? 15.673 -4.161 -26.397 1.00 86.44 83 HIS A CA 1
ATOM 665 C C . HIS A 1 83 ? 14.865 -3.057 -27.084 1.00 86.44 83 HIS A C 1
ATOM 667 O O . HIS A 1 83 ? 15.052 -1.869 -26.820 1.00 86.44 83 HIS A O 1
ATOM 673 N N . ASN A 1 84 ? 13.890 -3.451 -27.907 1.00 85.50 84 ASN A N 1
ATOM 674 C CA . ASN A 1 84 ? 12.979 -2.509 -28.555 1.00 85.50 84 ASN A CA 1
ATOM 675 C C . ASN A 1 84 ? 12.165 -1.718 -27.521 1.00 85.50 84 ASN A C 1
ATOM 677 O O . ASN A 1 84 ? 11.501 -2.305 -26.660 1.00 85.50 84 ASN A O 1
ATOM 681 N N . GLN A 1 85 ? 12.146 -0.389 -27.654 1.00 86.50 85 GLN A N 1
ATOM 682 C CA . GLN A 1 85 ? 11.379 0.474 -26.762 1.00 86.50 85 GLN A CA 1
ATOM 683 C C . GLN A 1 85 ? 9.869 0.223 -26.913 1.00 86.50 85 GLN A C 1
ATOM 685 O O . GLN A 1 85 ? 9.308 0.431 -27.995 1.00 86.50 85 GLN A O 1
ATOM 690 N N . PRO A 1 86 ? 9.162 -0.181 -25.842 1.00 89.19 86 PRO A N 1
ATOM 691 C CA . PRO A 1 86 ? 7.728 -0.403 -25.933 1.00 89.19 86 PRO A CA 1
ATOM 692 C C . PRO A 1 86 ? 6.972 0.925 -26.077 1.00 89.19 86 PRO A C 1
ATOM 694 O O . PRO A 1 86 ? 6.934 1.736 -25.153 1.00 89.19 86 PRO A O 1
ATOM 697 N N . ASN A 1 87 ? 6.295 1.122 -27.209 1.00 88.12 87 ASN A N 1
ATOM 698 C CA . ASN A 1 87 ? 5.375 2.244 -27.407 1.00 88.12 87 ASN A CA 1
ATOM 699 C C . ASN A 1 87 ? 3.979 1.905 -26.852 1.00 88.12 87 ASN A C 1
ATOM 701 O O . ASN A 1 87 ? 3.025 1.690 -27.598 1.00 88.12 87 ASN A O 1
ATOM 705 N N . CYS A 1 88 ? 3.864 1.739 -25.532 1.00 91.06 88 CYS A N 1
ATOM 706 C CA . CYS A 1 88 ? 2.575 1.494 -24.890 1.00 91.06 88 CYS A CA 1
ATOM 707 C C . CYS A 1 88 ? 2.416 2.273 -23.584 1.00 91.06 88 CYS A C 1
ATOM 709 O O . CYS A 1 88 ? 3.378 2.516 -22.852 1.00 91.06 88 CYS A O 1
ATOM 711 N N . MET A 1 89 ? 1.162 2.594 -23.253 1.00 92.50 89 MET A N 1
ATOM 712 C CA . MET A 1 89 ? 0.812 3.321 -22.027 1.00 92.50 89 MET A CA 1
ATOM 713 C C . MET A 1 89 ? 1.297 2.605 -20.762 1.00 92.50 89 MET A C 1
ATOM 715 O O . MET A 1 89 ? 1.697 3.255 -19.799 1.00 92.50 89 MET A O 1
ATOM 719 N N . SER A 1 90 ? 1.312 1.267 -20.765 1.00 93.81 90 SER A N 1
ATOM 720 C CA . SER A 1 90 ? 1.813 0.476 -19.638 1.00 93.81 90 SER A CA 1
ATOM 721 C C . SER A 1 90 ? 3.303 0.705 -19.384 1.00 93.81 90 SER A C 1
ATOM 723 O O . SER A 1 90 ? 3.698 0.877 -18.236 1.00 93.81 90 SER A O 1
ATOM 725 N N . TYR A 1 91 ? 4.125 0.753 -20.437 1.00 94.69 91 TYR A N 1
ATOM 726 C CA . TYR A 1 91 ? 5.557 1.018 -20.295 1.00 94.69 91 TYR A CA 1
ATOM 727 C C . TYR A 1 91 ? 5.813 2.448 -19.823 1.00 94.69 91 TYR A C 1
ATOM 729 O O . TYR A 1 91 ? 6.580 2.643 -18.884 1.00 94.69 91 TYR A O 1
ATOM 737 N N . ALA A 1 92 ? 5.114 3.430 -20.403 1.00 94.81 92 ALA A N 1
ATOM 738 C CA . ALA A 1 92 ? 5.206 4.824 -19.973 1.00 94.81 92 ALA A CA 1
ATOM 739 C C . ALA A 1 92 ? 4.865 4.975 -18.480 1.00 94.81 92 ALA A C 1
ATOM 741 O O . ALA A 1 92 ? 5.648 5.543 -17.722 1.00 94.81 92 ALA A O 1
ATOM 742 N N . CYS A 1 93 ? 3.753 4.377 -18.037 1.00 95.62 93 CYS A N 1
ATOM 743 C CA . CYS A 1 93 ? 3.338 4.371 -16.635 1.00 95.62 93 CYS A CA 1
ATOM 744 C C . CYS A 1 93 ? 4.401 3.734 -15.722 1.00 95.62 93 CYS A C 1
ATOM 746 O O . CYS A 1 93 ? 4.827 4.353 -14.745 1.00 95.62 93 CYS A O 1
ATOM 748 N N . VAL A 1 94 ? 4.883 2.530 -16.058 1.00 95.94 94 VAL A N 1
ATOM 749 C CA . VAL A 1 94 ? 5.923 1.840 -15.277 1.00 95.94 94 VAL A CA 1
ATOM 750 C C . VAL A 1 94 ? 7.198 2.683 -15.206 1.00 95.94 94 VAL A C 1
ATOM 752 O O . VAL A 1 94 ? 7.731 2.865 -14.114 1.00 95.94 94 VAL A O 1
ATOM 755 N N . LYS A 1 95 ? 7.652 3.261 -16.324 1.00 95.19 95 LYS A N 1
ATOM 756 C CA . LYS A 1 95 ? 8.848 4.113 -16.373 1.00 95.19 95 LYS A CA 1
ATOM 757 C C . LYS A 1 95 ? 8.707 5.338 -15.465 1.00 95.19 95 LYS A C 1
ATOM 759 O O . LYS A 1 95 ? 9.576 5.561 -14.627 1.00 95.19 95 LYS A O 1
ATOM 764 N N . THR A 1 96 ? 7.589 6.065 -15.546 1.00 95.38 96 THR A N 1
ATOM 765 C CA . THR A 1 96 ? 7.310 7.230 -14.687 1.00 95.38 96 THR A CA 1
ATOM 766 C C . THR A 1 96 ? 7.325 6.872 -13.201 1.00 95.38 96 THR A C 1
ATOM 768 O O . THR A 1 96 ? 7.914 7.591 -12.393 1.00 95.38 96 THR A O 1
ATOM 771 N N . HIS A 1 97 ? 6.706 5.753 -12.820 1.00 95.38 97 HIS A N 1
ATOM 772 C CA . HIS A 1 97 ? 6.699 5.309 -11.427 1.00 95.38 97 HIS A CA 1
ATOM 773 C C . HIS A 1 97 ? 8.082 4.849 -10.953 1.00 95.38 97 HIS A C 1
ATOM 775 O O . HIS A 1 97 ? 8.458 5.158 -9.825 1.00 95.38 97 HIS A O 1
ATOM 781 N N . MET A 1 98 ? 8.856 4.162 -11.797 1.00 94.88 98 MET A N 1
ATOM 782 C CA . MET A 1 98 ? 10.205 3.690 -11.461 1.00 94.88 98 MET A CA 1
ATOM 783 C C . MET A 1 98 ? 11.219 4.828 -11.299 1.00 94.88 98 MET A C 1
ATOM 785 O O . MET A 1 98 ? 12.195 4.672 -10.566 1.00 94.88 98 MET A O 1
ATOM 789 N N . SER A 1 99 ? 10.976 5.988 -11.916 1.00 92.44 99 SER A N 1
ATOM 790 C CA . SER A 1 99 ? 11.738 7.215 -11.652 1.00 92.44 99 SER A CA 1
ATOM 791 C C . SER A 1 99 ? 11.455 7.816 -10.267 1.00 92.44 99 SER A C 1
ATOM 793 O O . SER A 1 99 ? 12.221 8.652 -9.792 1.00 92.44 99 SER A O 1
ATOM 795 N N . ASN A 1 100 ? 10.370 7.414 -9.595 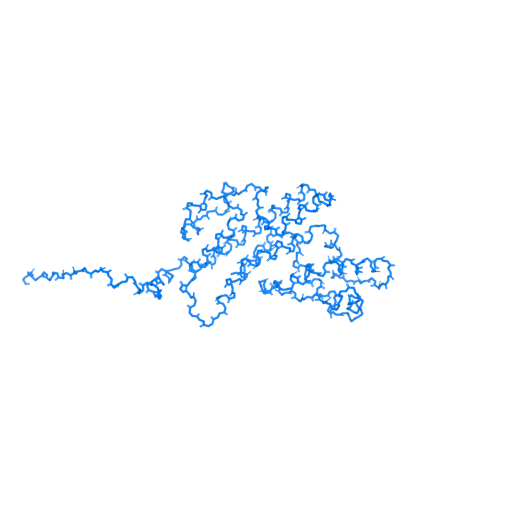1.00 92.25 100 ASN A N 1
ATOM 796 C CA . ASN A 1 100 ? 10.022 7.910 -8.268 1.00 92.25 100 ASN A CA 1
ATOM 797 C C . ASN A 1 100 ? 10.737 7.112 -7.167 1.00 92.25 100 ASN A C 1
ATOM 799 O O . ASN A 1 100 ? 10.389 5.964 -6.887 1.00 92.25 100 ASN A O 1
ATOM 803 N N . ASN A 1 101 ? 11.653 7.767 -6.449 1.00 92.62 101 ASN A N 1
ATOM 804 C CA . ASN A 1 101 ? 12.388 7.166 -5.328 1.00 92.62 101 ASN A CA 1
ATOM 805 C C . ASN A 1 101 ? 11.481 6.645 -4.193 1.00 92.62 101 ASN A C 1
ATOM 807 O O . ASN A 1 101 ? 11.895 5.772 -3.437 1.00 92.62 101 ASN A O 1
ATOM 811 N N . LEU A 1 102 ? 10.244 7.143 -4.074 1.00 94.81 102 LEU A N 1
ATOM 812 C CA . LEU A 1 102 ? 9.279 6.722 -3.050 1.00 94.81 102 LEU A CA 1
ATOM 813 C C . LEU A 1 102 ? 8.390 5.544 -3.472 1.00 94.81 102 LEU A C 1
ATOM 815 O O . LEU A 1 102 ? 7.549 5.126 -2.677 1.00 94.81 102 LEU A O 1
ATOM 819 N N . LEU A 1 103 ? 8.507 5.020 -4.699 1.00 95.44 103 LEU A N 1
ATOM 820 C CA . LEU A 1 103 ? 7.624 3.950 -5.185 1.00 95.44 103 LEU A CA 1
ATOM 821 C C . LEU A 1 103 ? 7.648 2.723 -4.265 1.00 95.44 103 LEU A C 1
ATOM 823 O O . LEU A 1 103 ? 6.594 2.247 -3.852 1.00 95.44 103 LEU A O 1
ATOM 827 N N . SER A 1 104 ? 8.843 2.248 -3.915 1.00 95.12 104 SER A N 1
ATOM 828 C CA . SER A 1 104 ? 9.018 1.080 -3.046 1.00 95.12 104 SER A CA 1
ATOM 829 C C . SER A 1 104 ? 8.371 1.290 -1.672 1.00 95.12 104 SER A C 1
ATOM 831 O O . SER A 1 104 ? 7.571 0.468 -1.224 1.00 95.12 104 SER A O 1
ATOM 833 N N . VAL A 1 105 ? 8.587 2.464 -1.068 1.00 95.81 105 VAL A N 1
ATOM 834 C CA . VAL A 1 105 ? 7.976 2.851 0.214 1.00 95.81 105 VAL A CA 1
ATOM 835 C C . VAL A 1 105 ? 6.447 2.853 0.125 1.00 95.81 105 VAL A C 1
ATOM 837 O O . VAL A 1 105 ? 5.768 2.290 0.982 1.00 95.81 105 VAL A O 1
ATOM 840 N N . LYS A 1 106 ? 5.891 3.446 -0.937 1.00 95.50 106 LYS A N 1
ATOM 841 C CA . LYS A 1 106 ? 4.443 3.485 -1.189 1.00 95.50 106 LYS A CA 1
ATOM 842 C C . LYS A 1 106 ? 3.854 2.077 -1.335 1.00 95.50 106 LYS A C 1
ATOM 844 O O . LYS A 1 106 ? 2.801 1.798 -0.761 1.00 95.50 106 LYS A O 1
ATOM 849 N N . LEU A 1 107 ? 4.536 1.178 -2.050 1.00 94.94 107 LEU A N 1
ATOM 850 C CA . LEU A 1 107 ? 4.122 -0.222 -2.198 1.00 94.94 107 LEU A CA 1
ATOM 851 C C . LEU A 1 107 ? 4.165 -0.975 -0.863 1.00 94.94 107 LEU A C 1
ATOM 853 O O . LEU A 1 107 ? 3.244 -1.740 -0.569 1.00 94.94 107 LEU A O 1
ATOM 857 N N . LYS A 1 108 ? 5.184 -0.739 -0.027 1.00 95.19 108 LYS A N 1
ATOM 858 C CA . LYS A 1 108 ? 5.276 -1.331 1.318 1.00 95.19 108 LYS A CA 1
ATOM 859 C C . LYS A 1 108 ? 4.182 -0.834 2.253 1.00 95.19 108 LYS A C 1
ATOM 861 O O . LYS A 1 108 ? 3.567 -1.655 2.927 1.00 95.19 108 LYS A O 1
ATOM 866 N N . LEU A 1 109 ? 3.881 0.464 2.236 1.00 94.25 109 LEU A N 1
ATOM 867 C CA . LEU A 1 109 ? 2.767 1.047 2.990 1.00 94.25 109 LEU A CA 1
ATOM 868 C C . LEU A 1 109 ? 1.432 0.426 2.593 1.00 94.25 109 LEU A C 1
ATOM 870 O O . LEU A 1 109 ? 0.679 -0.051 3.442 1.00 94.25 109 LEU A O 1
ATOM 874 N N . PHE A 1 110 ? 1.168 0.373 1.288 1.00 92.44 110 PHE A N 1
ATOM 875 C CA . PHE A 1 110 ? -0.009 -0.296 0.750 1.00 92.44 110 PHE A CA 1
ATOM 876 C C . PHE A 1 110 ? -0.085 -1.758 1.212 1.00 92.44 110 PHE A C 1
ATOM 878 O O . PHE A 1 110 ? -1.149 -2.214 1.634 1.00 92.44 110 PHE A O 1
ATOM 885 N N . ASN A 1 111 ? 1.047 -2.475 1.189 1.00 92.88 111 ASN A N 1
ATOM 886 C CA . ASN A 1 111 ? 1.119 -3.861 1.639 1.00 92.88 111 ASN A CA 1
ATOM 887 C C . ASN A 1 111 ? 0.803 -4.006 3.127 1.00 92.88 111 ASN A C 1
ATOM 889 O O . ASN A 1 111 ? 0.039 -4.887 3.509 1.00 92.88 111 ASN A O 1
ATOM 893 N N . SER A 1 112 ? 1.402 -3.154 3.958 1.00 92.94 112 SER A N 1
ATOM 894 C CA . SER A 1 112 ? 1.260 -3.206 5.410 1.00 92.94 112 SER A CA 1
ATOM 895 C C . SER A 1 112 ? -0.197 -3.003 5.817 1.00 92.94 112 SER A C 1
ATOM 897 O O . SER A 1 112 ? -0.779 -3.840 6.509 1.00 92.94 112 SER A O 1
ATOM 899 N N . ILE A 1 113 ? -0.855 -1.981 5.262 1.00 93.00 113 ILE A N 1
ATOM 900 C CA . ILE A 1 113 ? -2.263 -1.718 5.573 1.00 93.00 113 ILE A CA 1
ATOM 901 C C . ILE A 1 113 ? -3.167 -2.848 5.055 1.00 93.00 113 ILE A C 1
ATOM 903 O O . ILE A 1 113 ? -4.127 -3.236 5.724 1.00 93.00 113 ILE A O 1
ATOM 907 N N . ALA A 1 114 ? -2.857 -3.431 3.893 1.00 92.12 114 ALA A N 1
ATOM 908 C CA . ALA A 1 114 ? -3.589 -4.595 3.398 1.00 92.12 114 ALA A CA 1
ATOM 909 C C . ALA A 1 114 ? -3.424 -5.812 4.330 1.00 92.12 114 ALA A C 1
ATOM 911 O O . ALA A 1 114 ? -4.407 -6.496 4.623 1.00 92.12 114 ALA A O 1
ATOM 912 N N . LYS A 1 115 ? -2.215 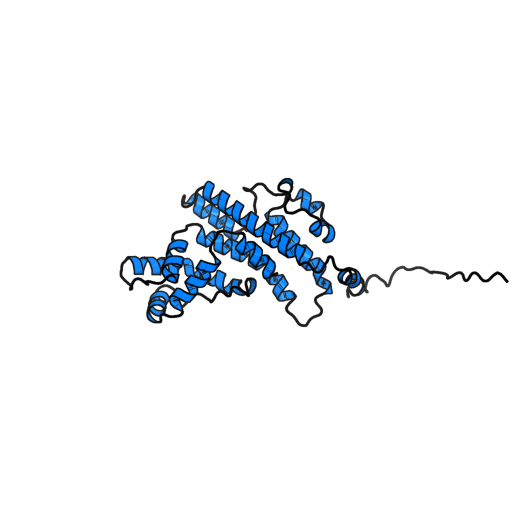-6.039 4.861 1.00 91.31 115 LYS A N 1
ATOM 913 C CA . LYS A 1 115 ? -1.910 -7.109 5.826 1.00 91.31 115 LYS A CA 1
ATOM 914 C C . LYS A 1 115 ? -2.604 -6.933 7.174 1.00 91.31 115 LYS A C 1
ATOM 916 O O . LYS A 1 115 ? -2.906 -7.938 7.806 1.00 91.31 115 LYS A O 1
ATOM 921 N N . VAL A 1 116 ? -2.929 -5.708 7.590 1.00 91.81 116 VAL A N 1
ATOM 922 C CA . VAL A 1 116 ? -3.765 -5.472 8.785 1.00 91.81 116 VAL A CA 1
ATOM 923 C C . VAL A 1 116 ? -5.192 -6.001 8.580 1.00 91.81 116 VAL A C 1
ATOM 925 O O . VAL A 1 116 ? -5.799 -6.547 9.499 1.00 91.81 116 VAL A O 1
ATOM 928 N N . LEU A 1 117 ? -5.741 -5.868 7.369 1.00 91.25 117 LEU A N 1
ATOM 929 C CA . LEU A 1 117 ? -7.129 -6.235 7.067 1.00 91.25 117 LEU A CA 1
ATOM 930 C C . LEU A 1 117 ? -7.306 -7.688 6.610 1.00 91.25 117 LEU A C 1
ATOM 932 O O . LEU A 1 117 ? -8.392 -8.250 6.774 1.00 91.25 117 LEU A O 1
ATOM 936 N N . LEU A 1 118 ? -6.276 -8.283 6.006 1.00 89.94 118 LEU A N 1
ATOM 937 C CA . LEU A 1 118 ? -6.353 -9.606 5.387 1.00 89.94 118 LEU A CA 1
ATOM 938 C C . LEU A 1 118 ? -6.707 -10.734 6.379 1.00 89.94 118 LEU A C 1
ATOM 940 O O . LEU A 1 118 ? -7.643 -11.470 6.073 1.00 89.94 118 LEU A O 1
ATOM 944 N N . PRO A 1 119 ? -6.087 -10.853 7.575 1.00 90.69 119 PRO A N 1
ATOM 945 C CA . PRO A 1 119 ? -6.408 -11.925 8.522 1.00 90.69 119 PRO A CA 1
ATOM 946 C C . PRO A 1 119 ? -7.881 -11.955 8.927 1.00 90.69 119 PRO A C 1
ATOM 948 O O . PRO A 1 119 ? -8.465 -13.022 9.098 1.00 90.69 119 PRO A O 1
ATOM 951 N N . PHE A 1 120 ? -8.502 -10.781 9.041 1.00 90.88 120 PHE A N 1
ATOM 952 C CA . PHE A 1 120 ? -9.932 -10.688 9.297 1.00 90.88 120 PHE A CA 1
ATOM 953 C C . PHE A 1 120 ? -10.739 -11.207 8.126 1.00 90.88 120 PHE A C 1
ATOM 955 O O . PHE A 1 120 ? -11.598 -12.052 8.318 1.00 90.88 120 PHE A O 1
ATOM 962 N N . LEU A 1 121 ? -10.456 -10.759 6.904 1.00 88.38 121 LEU A N 1
ATOM 963 C CA . LEU A 1 121 ? -11.171 -11.287 5.747 1.00 88.38 121 LEU A CA 1
ATOM 964 C C . LEU A 1 121 ? -11.082 -12.810 5.661 1.00 88.38 121 LEU A C 1
ATOM 966 O O . LEU A 1 121 ? -12.120 -13.459 5.587 1.00 88.38 121 LEU A O 1
ATOM 970 N N . THR A 1 122 ? -9.875 -13.366 5.757 1.00 88.75 122 THR A N 1
ATOM 971 C CA . THR A 1 122 ? -9.665 -14.816 5.699 1.00 88.75 122 THR A CA 1
ATOM 972 C C . THR A 1 122 ? -10.424 -15.539 6.811 1.00 88.75 122 THR A C 1
ATOM 974 O O . THR A 1 122 ? -11.020 -16.583 6.569 1.00 88.75 122 THR A O 1
ATOM 977 N N . LYS A 1 123 ? -10.462 -14.972 8.024 1.00 90.88 123 LYS A N 1
ATOM 978 C CA . LYS A 1 123 ? -11.180 -15.554 9.166 1.00 90.88 123 LYS A CA 1
ATOM 979 C C . LYS A 1 123 ? -12.697 -15.621 8.951 1.00 90.88 123 LYS A C 1
ATOM 981 O O . LYS A 1 123 ? -13.317 -16.582 9.394 1.00 90.88 123 LYS A O 1
ATOM 986 N N . TYR A 1 124 ? -13.292 -14.619 8.302 1.00 89.62 124 TYR A N 1
ATOM 987 C CA . TYR A 1 124 ? -14.746 -14.537 8.085 1.00 89.62 124 TYR A CA 1
ATOM 988 C C . TYR A 1 124 ? -15.207 -15.112 6.735 1.00 89.62 124 TYR A C 1
ATOM 990 O O . TYR A 1 124 ? -16.406 -15.235 6.511 1.00 89.62 124 TYR A O 1
ATOM 998 N N . GLN A 1 125 ? -14.284 -15.502 5.854 1.00 88.69 125 GLN A N 1
ATOM 999 C CA . GLN A 1 125 ? -14.557 -16.226 4.606 1.00 88.69 125 GLN A CA 1
ATOM 1000 C C . GLN A 1 125 ? -14.523 -17.746 4.837 1.00 88.69 125 GLN A C 1
ATOM 1002 O O . GLN A 1 125 ? -13.748 -18.466 4.212 1.00 88.69 125 GLN A O 1
ATOM 1007 N N . THR A 1 126 ? -15.328 -18.234 5.783 1.00 89.00 126 THR A N 1
ATOM 1008 C CA . THR A 1 126 ? -15.437 -19.667 6.103 1.00 89.00 126 THR A CA 1
ATOM 1009 C C . THR A 1 126 ? -16.888 -20.029 6.408 1.00 89.00 126 THR A C 1
ATOM 1011 O O . THR A 1 126 ? -17.641 -19.167 6.855 1.00 89.00 126 THR A O 1
ATOM 1014 N N . ASP A 1 127 ? -17.256 -21.302 6.261 1.00 88.44 127 ASP A N 1
ATOM 1015 C CA . ASP A 1 127 ? -18.615 -21.795 6.560 1.00 88.44 127 ASP A CA 1
ATOM 1016 C C . ASP A 1 127 ? -18.892 -21.965 8.067 1.00 88.44 127 ASP A C 1
ATOM 1018 O O . ASP A 1 127 ? -19.951 -22.434 8.481 1.00 88.44 127 ASP A O 1
ATOM 1022 N N . LYS A 1 128 ? -17.930 -21.603 8.923 1.00 89.25 128 LYS A N 1
ATOM 1023 C CA . LYS A 1 128 ? -18.069 -21.697 10.379 1.00 89.25 128 LYS A CA 1
ATOM 1024 C C . LYS A 1 128 ? -18.909 -20.525 10.910 1.00 89.25 128 LYS A C 1
ATOM 1026 O O . LYS A 1 128 ? -18.861 -19.431 10.346 1.00 89.25 128 LYS A O 1
ATOM 1031 N N . PRO A 1 129 ? -19.623 -20.684 12.039 1.00 87.25 129 PRO A N 1
ATOM 1032 C CA . PRO A 1 129 ? -20.414 -19.608 12.636 1.00 87.25 129 PRO A CA 1
ATOM 1033 C C . PRO A 1 129 ? -19.511 -18.560 13.317 1.00 87.25 129 PRO A C 1
ATOM 1035 O O . PRO A 1 129 ? -19.352 -18.526 14.536 1.00 87.25 129 PRO A O 1
ATOM 1038 N N . MET A 1 130 ? -18.891 -17.690 12.517 1.00 90.31 130 MET A N 1
ATOM 1039 C CA . MET A 1 130 ? -17.896 -16.716 12.986 1.00 90.31 130 MET A CA 1
ATOM 1040 C C . MET A 1 130 ? -18.506 -15.447 13.597 1.00 90.31 130 MET A C 1
ATOM 1042 O O . MET A 1 130 ? -17.784 -14.659 14.208 1.00 90.31 130 MET A O 1
ATOM 1046 N N . LEU A 1 131 ? -19.822 -15.248 13.463 1.00 86.06 131 LEU A N 1
ATOM 1047 C CA . LEU A 1 131 ? -20.529 -14.027 13.866 1.00 86.06 131 LEU A CA 1
ATOM 1048 C C . LEU A 1 131 ? -20.276 -13.638 15.333 1.00 86.06 131 LEU A C 1
ATOM 1050 O O . LEU A 1 131 ? -20.098 -12.459 15.630 1.00 86.06 131 LEU A O 1
ATOM 1054 N N . PHE A 1 132 ? -20.159 -14.616 16.236 1.00 87.00 132 PHE A N 1
ATOM 1055 C CA . PHE A 1 132 ? -19.922 -14.385 17.669 1.00 87.00 132 PHE A CA 1
ATOM 1056 C C . PHE A 1 132 ? -18.576 -13.709 17.983 1.00 87.00 132 PHE A C 1
ATOM 1058 O O . PHE A 1 132 ? -18.409 -13.112 19.049 1.00 87.00 132 PHE A O 1
ATOM 1065 N N . PHE A 1 133 ? -17.604 -13.799 17.072 1.00 89.19 133 PHE A N 1
ATOM 1066 C CA . PHE A 1 133 ? -16.288 -13.172 17.219 1.00 89.19 133 PHE A CA 1
ATOM 1067 C C . PHE A 1 133 ? -16.224 -11.776 16.582 1.00 89.19 133 PHE A C 1
ATOM 1069 O O . PHE A 1 133 ? -15.258 -11.042 16.815 1.00 89.19 133 PHE A O 1
ATOM 1076 N N . LEU A 1 134 ? -17.251 -11.397 15.809 1.00 88.44 134 LEU A N 1
ATOM 1077 C CA . LEU A 1 134 ? -17.247 -10.213 14.952 1.00 88.44 134 LEU A CA 1
ATOM 1078 C C . LEU A 1 134 ? -17.001 -8.906 15.709 1.00 88.44 134 LEU A C 1
ATOM 1080 O O . LEU A 1 134 ? -16.151 -8.138 15.252 1.00 88.44 134 LEU A O 1
ATOM 1084 N N . PRO A 1 135 ? -17.654 -8.635 16.857 1.00 85.56 135 PRO A N 1
ATOM 1085 C CA . PRO A 1 135 ? -17.425 -7.388 17.581 1.00 85.56 135 PRO A CA 1
ATOM 1086 C C . PRO A 1 135 ? -15.973 -7.247 18.045 1.00 85.56 135 PRO A C 1
ATOM 1088 O O . PRO A 1 135 ? -15.336 -6.223 17.803 1.00 85.56 135 PRO A O 1
ATOM 1091 N N . GLU A 1 136 ? -15.410 -8.291 18.654 1.00 87.31 136 GLU A N 1
ATOM 1092 C CA . GLU A 1 136 ? -14.047 -8.237 19.190 1.00 87.31 136 GLU A CA 1
ATOM 1093 C C . GLU A 1 136 ? -12.988 -8.158 18.093 1.00 87.31 136 GLU A C 1
ATOM 1095 O O . GLU A 1 136 ? -12.026 -7.395 18.204 1.00 87.31 136 GLU A O 1
ATOM 1100 N N . ASP A 1 137 ? -13.156 -8.906 17.004 1.00 91.25 137 ASP A N 1
ATOM 1101 C CA . ASP A 1 137 ? -12.207 -8.846 15.896 1.00 91.25 137 ASP A CA 1
ATOM 1102 C C . ASP A 1 137 ? -12.280 -7.506 15.153 1.00 91.25 137 ASP A C 1
ATOM 1104 O O . ASP A 1 137 ? -11.243 -6.943 14.792 1.00 91.25 137 ASP A O 1
ATOM 1108 N N . LEU A 1 138 ? -13.484 -6.950 14.972 1.00 89.56 138 LEU A N 1
ATOM 1109 C CA . LEU A 1 138 ? -13.652 -5.638 14.350 1.00 89.56 138 LEU A CA 1
ATOM 1110 C C . LEU A 1 138 ? -13.057 -4.531 15.229 1.00 89.56 138 LEU A C 1
ATOM 1112 O O . LEU A 1 138 ? -12.341 -3.666 14.722 1.00 89.56 138 LEU A O 1
ATOM 1116 N N . LYS A 1 139 ? -13.261 -4.603 16.551 1.00 88.75 139 LYS A N 1
ATOM 1117 C CA . LYS A 1 139 ? -12.621 -3.712 17.528 1.00 88.75 139 LYS A CA 1
ATOM 1118 C C . LYS A 1 139 ? -11.102 -3.735 17.417 1.00 88.75 139 LYS A C 1
ATOM 1120 O O . LYS A 1 139 ? -10.486 -2.671 17.393 1.00 88.75 139 LYS A O 1
ATOM 1125 N N . LYS A 1 140 ? -10.493 -4.922 17.328 1.00 91.25 140 LYS A N 1
ATOM 1126 C CA . LYS A 1 140 ? -9.034 -5.063 17.189 1.00 91.25 140 LYS A CA 1
ATOM 1127 C C . LYS A 1 140 ? -8.516 -4.344 15.947 1.00 91.25 140 LYS A C 1
ATOM 1129 O O . LYS A 1 140 ? -7.568 -3.577 16.053 1.00 91.25 140 LYS A O 1
ATOM 1134 N N . ILE A 1 141 ? -9.154 -4.536 14.796 1.00 92.69 141 ILE A N 1
ATOM 1135 C CA . ILE A 1 141 ? -8.711 -3.916 13.536 1.00 92.69 141 ILE A CA 1
ATOM 1136 C C . ILE A 1 141 ? -8.890 -2.411 13.553 1.00 92.69 141 ILE A C 1
ATOM 1138 O O . ILE A 1 141 ? -7.986 -1.686 13.152 1.00 92.69 141 ILE A O 1
ATOM 1142 N N . VAL A 1 142 ? -10.048 -1.940 14.016 1.00 90.88 142 VAL A N 1
ATOM 1143 C CA . VAL A 1 142 ? -10.311 -0.506 14.148 1.00 90.88 142 VAL A CA 1
ATOM 1144 C C . VAL A 1 142 ? -9.255 0.127 15.051 1.00 90.88 142 VAL A C 1
ATOM 1146 O O . VAL A 1 142 ? -8.677 1.141 14.676 1.00 90.88 142 VAL A O 1
ATOM 1149 N N . ASN A 1 143 ? -8.930 -0.503 16.183 1.00 91.25 143 ASN A N 1
ATOM 1150 C CA . ASN A 1 143 ? -7.863 -0.029 17.060 1.00 91.25 143 ASN A CA 1
ATOM 1151 C C . ASN A 1 143 ? -6.496 -0.006 16.372 1.00 91.25 143 ASN A C 1
ATOM 1153 O O . ASN A 1 143 ? -5.817 1.010 16.470 1.00 91.25 143 ASN A O 1
ATOM 1157 N N . LEU A 1 144 ? -6.108 -1.066 15.655 1.00 92.69 144 LEU A N 1
ATOM 1158 C CA . LEU A 1 144 ? -4.834 -1.102 14.923 1.00 92.69 144 LEU A CA 1
ATOM 1159 C C . LEU A 1 144 ? -4.731 0.046 13.910 1.00 92.69 144 LEU A C 1
ATOM 1161 O O . LEU A 1 144 ? -3.716 0.730 13.857 1.00 92.69 144 LEU A O 1
ATOM 1165 N N . LEU A 1 145 ? -5.800 0.311 13.155 1.00 93.69 145 LEU A N 1
ATOM 1166 C CA . LEU A 1 145 ? -5.830 1.408 12.185 1.00 93.69 145 LEU A CA 1
ATOM 1167 C C . LEU A 1 145 ? -5.789 2.785 12.856 1.00 93.69 145 LEU A C 1
ATOM 1169 O O . LEU A 1 145 ? -5.052 3.666 12.415 1.00 93.69 145 LEU A O 1
ATOM 1173 N N . LEU A 1 146 ? -6.574 2.983 13.921 1.00 93.12 146 LEU A N 1
ATOM 1174 C CA . LEU A 1 146 ? -6.613 4.248 14.654 1.00 93.12 146 LEU A CA 1
ATOM 1175 C C . LEU A 1 146 ? -5.272 4.541 15.332 1.00 93.12 146 LEU A C 1
ATOM 1177 O O . LEU A 1 146 ? -4.828 5.687 15.321 1.00 93.12 146 LEU A O 1
ATOM 1181 N N . GLN A 1 147 ? -4.588 3.528 15.871 1.00 93.50 147 GLN A N 1
ATOM 1182 C CA . GLN A 1 147 ? -3.266 3.683 16.483 1.00 93.50 147 GLN A CA 1
ATOM 1183 C C . GLN A 1 147 ? -2.241 4.288 15.521 1.00 93.50 147 GLN A C 1
ATOM 1185 O O . GLN A 1 147 ? -1.344 4.997 15.978 1.00 93.50 147 GLN A O 1
ATOM 1190 N N . CYS A 1 148 ? -2.387 4.106 14.207 1.00 93.06 148 CYS A N 1
ATOM 1191 C CA . CYS A 1 148 ? -1.464 4.687 13.238 1.00 93.06 148 CYS A CA 1
ATOM 1192 C C . CYS A 1 148 ? -1.525 6.226 13.189 1.00 93.06 148 CY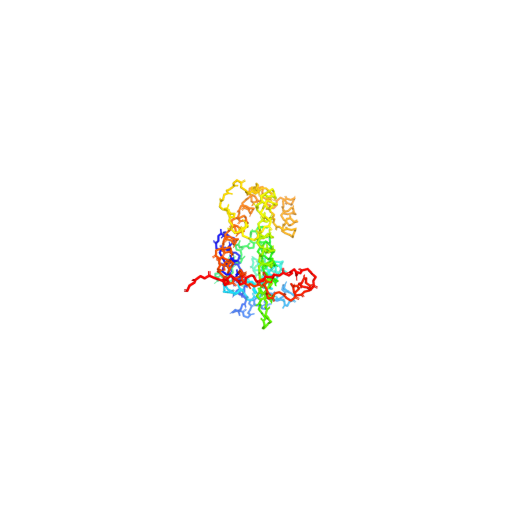S A C 1
ATOM 1194 O O . CYS A 1 148 ? -0.512 6.867 12.909 1.00 93.06 148 CYS A O 1
ATOM 1196 N N . PHE A 1 149 ? -2.677 6.843 13.489 1.00 94.38 149 PHE A N 1
ATOM 1197 C CA . PHE A 1 149 ? -2.875 8.286 13.277 1.00 94.38 149 PHE A CA 1
ATOM 1198 C C . PHE A 1 149 ? -3.612 9.047 14.392 1.00 94.38 149 PHE A C 1
ATOM 1200 O O . PHE A 1 149 ? -3.649 10.278 14.345 1.00 94.38 149 PHE A O 1
ATOM 1207 N N . VAL A 1 150 ? -4.161 8.369 15.400 1.00 93.62 150 VAL A N 1
ATOM 1208 C CA . VAL A 1 150 ? -4.858 8.956 16.559 1.00 93.62 150 VAL A CA 1
ATOM 1209 C C . VAL A 1 150 ? -3.953 8.946 17.793 1.00 93.62 150 VAL A C 1
ATOM 1211 O O . VAL A 1 150 ? -3.141 8.041 17.989 1.00 93.62 150 VAL A O 1
ATOM 1214 N N . LEU A 1 151 ? -4.072 9.973 18.635 1.00 92.62 151 LEU A N 1
ATOM 1215 C CA . LEU A 1 151 ? -3.345 10.083 19.898 1.00 92.62 151 LEU A CA 1
ATOM 1216 C C . LEU A 1 151 ? -3.762 8.973 20.875 1.00 92.62 151 LEU A C 1
ATOM 1218 O O . LEU A 1 151 ? -4.949 8.731 21.101 1.00 92.62 151 LEU A O 1
ATOM 1222 N N . SER A 1 152 ? -2.778 8.358 21.533 1.00 88.88 152 SER A N 1
ATOM 1223 C CA . SER A 1 152 ? -2.986 7.265 22.495 1.00 88.88 152 SER A CA 1
ATOM 1224 C C . SER A 1 152 ? -3.938 7.640 23.632 1.00 88.88 152 SER A C 1
ATOM 1226 O O . SER A 1 152 ? -4.790 6.837 24.003 1.00 88.88 152 SER A O 1
ATOM 1228 N N . LYS A 1 153 ? -3.872 8.884 24.129 1.00 88.00 153 LYS A N 1
ATOM 1229 C CA . LYS A 1 153 ? -4.772 9.395 25.178 1.00 88.00 153 LYS A CA 1
ATOM 1230 C C . LYS A 1 153 ? -6.255 9.230 24.820 1.00 88.00 153 LYS A C 1
ATOM 1232 O O . LYS A 1 153 ? -7.043 8.867 25.681 1.00 88.00 153 LYS A O 1
ATOM 1237 N N . ASN A 1 154 ? -6.621 9.438 23.552 1.00 86.00 154 ASN A N 1
ATOM 1238 C CA . ASN A 1 154 ? -8.001 9.332 23.078 1.00 86.00 154 ASN A CA 1
ATOM 1239 C C . ASN A 1 154 ? -8.437 7.868 22.914 1.00 86.00 154 ASN A C 1
ATOM 1241 O O . ASN A 1 154 ? -9.584 7.531 23.201 1.00 86.00 154 ASN A O 1
ATOM 1245 N N . LEU A 1 155 ? -7.517 6.990 22.503 1.00 86.00 155 LEU A N 1
ATOM 1246 C CA . LEU A 1 155 ? -7.779 5.553 22.367 1.00 86.00 155 LEU A CA 1
ATOM 1247 C C . LEU A 1 155 ? -7.941 4.869 23.727 1.00 86.00 155 LEU A C 1
ATOM 1249 O O . LEU A 1 155 ? -8.820 4.027 23.889 1.00 86.00 155 LEU A O 1
ATOM 1253 N N . ASN A 1 156 ? -7.163 5.290 24.726 1.00 83.38 156 ASN A N 1
ATOM 1254 C CA . ASN A 1 156 ? -7.255 4.767 26.090 1.00 83.38 156 ASN A CA 1
ATOM 1255 C C . ASN A 1 156 ? -8.606 5.095 26.750 1.00 83.38 156 ASN A C 1
ATOM 1257 O O . ASN A 1 156 ? -9.078 4.337 27.591 1.00 83.38 156 ASN A O 1
ATOM 1261 N N . THR A 1 157 ? -9.259 6.195 26.358 1.00 79.19 157 THR A N 1
ATOM 1262 C CA . THR A 1 157 ? -10.610 6.547 26.830 1.00 79.19 157 THR A CA 1
ATOM 1263 C C . THR A 1 157 ? -11.705 5.729 26.128 1.00 79.19 157 THR A C 1
ATOM 1265 O O . THR A 1 157 ? -12.734 5.397 26.729 1.00 79.19 157 THR A O 1
ATOM 1268 N N . ALA A 1 158 ? -11.494 5.375 24.858 1.00 78.88 158 ALA A N 1
ATOM 1269 C CA . ALA A 1 158 ? -12.437 4.635 24.023 1.00 78.88 158 ALA A CA 1
ATOM 1270 C C . ALA A 1 158 ? -12.217 3.111 24.109 1.00 78.88 158 ALA A C 1
ATOM 1272 O O . ALA A 1 158 ? -11.928 2.436 23.125 1.00 78.88 158 ALA A O 1
ATOM 1273 N N . THR A 1 159 ? -12.380 2.545 25.307 1.00 76.94 159 THR A N 1
ATOM 1274 C CA . THR A 1 159 ? -12.124 1.115 25.567 1.00 76.94 159 THR A CA 1
ATOM 1275 C C . THR A 1 159 ? -13.148 0.160 24.957 1.00 76.94 159 THR A C 1
ATOM 1277 O O . THR A 1 159 ? -12.840 -1.019 24.763 1.00 76.94 159 THR A O 1
ATOM 1280 N N . THR A 1 160 ? -14.360 0.628 24.651 1.00 77.88 160 THR A N 1
ATOM 1281 C CA . THR A 1 160 ? -15.422 -0.182 24.042 1.00 77.88 160 THR A CA 1
ATOM 1282 C C . THR A 1 160 ? -15.577 0.137 22.564 1.00 77.88 160 THR A C 1
ATOM 1284 O O . THR A 1 160 ? -15.312 1.243 22.102 1.00 77.88 160 THR A O 1
ATOM 1287 N N . LEU A 1 161 ? -16.058 -0.845 21.812 1.00 74.69 161 LEU A N 1
ATOM 1288 C CA . LEU A 1 161 ? -16.285 -0.717 20.379 1.00 74.69 161 LEU A CA 1
ATOM 1289 C C . LEU A 1 161 ? -17.310 0.372 20.031 1.00 74.69 161 LEU A C 1
ATOM 1291 O O . LEU A 1 161 ? -17.120 1.106 19.070 1.00 74.69 161 LEU A O 1
ATOM 1295 N N . GLN A 1 162 ? -18.339 0.543 20.862 1.00 77.19 162 GLN A N 1
ATOM 1296 C CA . GLN A 1 162 ? -19.307 1.631 20.722 1.00 77.19 162 GLN A CA 1
ATOM 1297 C C . GLN A 1 162 ? -18.654 3.008 20.896 1.00 77.19 162 GLN A C 1
ATOM 1299 O O . GLN A 1 162 ? -18.907 3.908 20.104 1.00 77.19 162 GLN A O 1
ATOM 1304 N N . LYS A 1 163 ? -17.745 3.165 21.870 1.00 82.38 163 LYS A N 1
ATOM 1305 C CA . LYS A 1 163 ? -16.988 4.415 22.033 1.00 82.38 163 LYS A CA 1
ATOM 1306 C C . LYS A 1 163 ? -16.087 4.694 20.831 1.00 82.38 163 LYS A C 1
ATOM 1308 O O . LYS A 1 163 ? -16.007 5.842 20.415 1.00 82.38 163 LYS A O 1
ATOM 1313 N N . LEU A 1 164 ? -15.456 3.664 20.258 1.00 82.00 164 LEU A N 1
ATOM 1314 C CA . LEU A 1 164 ? -14.650 3.803 19.039 1.00 82.00 164 LEU A CA 1
ATOM 1315 C C . LEU A 1 164 ? -15.498 4.220 17.829 1.00 82.00 164 LEU A C 1
ATOM 1317 O O . LEU A 1 164 ? -15.043 5.033 17.033 1.00 82.00 164 LEU A O 1
ATOM 1321 N N . LEU A 1 165 ? -16.724 3.701 17.706 1.00 80.12 165 LEU A N 1
ATOM 1322 C CA . LEU A 1 165 ? -17.669 4.087 16.650 1.00 80.12 165 LEU A CA 1
ATOM 1323 C C . LEU A 1 165 ? -18.128 5.547 16.778 1.00 80.12 165 LEU A C 1
ATOM 1325 O O . LEU A 1 165 ? -18.371 6.192 15.764 1.00 80.12 165 LEU A O 1
ATOM 1329 N N . CYS A 1 166 ? -18.219 6.066 18.004 1.00 81.56 166 CYS A N 1
ATOM 1330 C CA . CYS A 1 166 ? -18.601 7.453 18.274 1.00 81.56 166 CYS A CA 1
ATOM 1331 C C . CYS A 1 166 ? -17.433 8.452 18.189 1.00 81.56 166 CYS A C 1
ATOM 1333 O O . CYS A 1 166 ? -17.654 9.650 18.368 1.00 81.56 166 CYS A O 1
ATOM 1335 N N . LEU A 1 167 ? -16.192 7.999 17.963 1.00 84.38 167 LEU A N 1
ATOM 1336 C CA . LEU A 1 16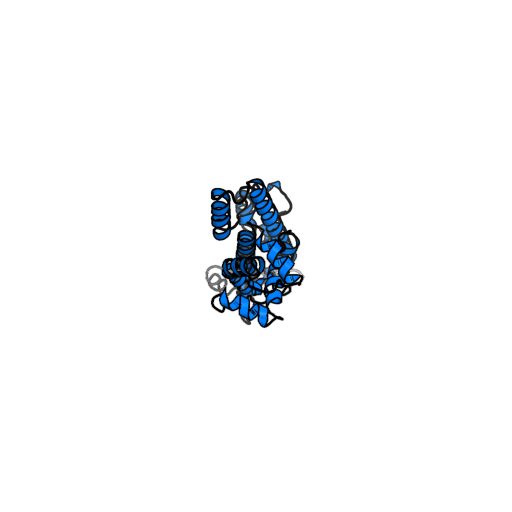7 ? -15.067 8.914 17.781 1.00 84.38 167 LEU A CA 1
ATOM 1337 C C . LEU A 1 167 ? -15.241 9.694 16.477 1.00 84.38 167 LEU A C 1
ATOM 1339 O O . LEU A 1 167 ? -15.316 9.111 15.396 1.00 84.38 167 LEU A O 1
ATOM 1343 N N . ASP A 1 168 ? -15.220 11.022 16.570 1.00 85.00 168 ASP A N 1
ATOM 1344 C CA . ASP A 1 168 ? -15.130 11.865 15.383 1.00 85.00 168 ASP A CA 1
ATOM 1345 C C . ASP A 1 168 ? -13.703 11.832 14.819 1.00 85.00 168 ASP A C 1
ATOM 1347 O O . ASP A 1 168 ? -12.823 12.598 15.215 1.00 85.00 168 ASP A O 1
ATOM 1351 N N . ILE A 1 169 ? -13.485 10.919 13.873 1.00 87.44 169 ILE A N 1
ATOM 1352 C CA . ILE A 1 169 ? -12.213 10.727 13.161 1.00 87.44 169 ILE A CA 1
ATOM 1353 C C . ILE A 1 169 ? -11.867 11.935 12.274 1.00 87.44 169 ILE A C 1
ATOM 1355 O O . ILE A 1 169 ? -10.720 12.092 11.868 1.00 87.44 169 ILE A O 1
ATOM 1359 N N . ASN A 1 170 ? -12.809 12.826 11.956 1.00 85.62 170 ASN A N 1
ATOM 1360 C CA . ASN A 1 170 ? -12.470 14.030 11.192 1.00 85.62 170 ASN A CA 1
ATOM 1361 C C . ASN A 1 170 ? -11.868 15.125 12.078 1.00 85.62 170 ASN A C 1
ATOM 1363 O O . ASN A 1 170 ? -11.241 16.054 11.562 1.00 85.62 170 ASN A O 1
ATOM 1367 N N . ASN A 1 171 ? -12.009 15.010 13.400 1.00 89.25 171 ASN A N 1
ATOM 1368 C CA . ASN A 1 171 ? -11.475 15.984 14.332 1.00 89.25 171 ASN A CA 1
ATOM 1369 C C . ASN A 1 171 ? -9.942 15.936 14.356 1.00 89.25 171 ASN A C 1
ATOM 1371 O O . ASN A 1 171 ? -9.310 15.083 14.976 1.00 89.25 171 ASN A O 1
ATOM 1375 N N . THR A 1 172 ? -9.306 16.922 13.736 1.00 89.06 172 THR A N 1
ATOM 1376 C CA . THR A 1 172 ? -7.844 16.985 13.648 1.00 89.06 172 THR A CA 1
ATOM 1377 C C . THR A 1 172 ? -7.145 17.093 15.005 1.00 89.06 172 THR A C 1
ATOM 1379 O O . THR A 1 172 ? -5.980 16.711 15.100 1.00 89.06 172 THR A O 1
ATOM 1382 N N . LYS A 1 173 ? -7.847 17.525 16.064 1.00 89.56 173 LYS A N 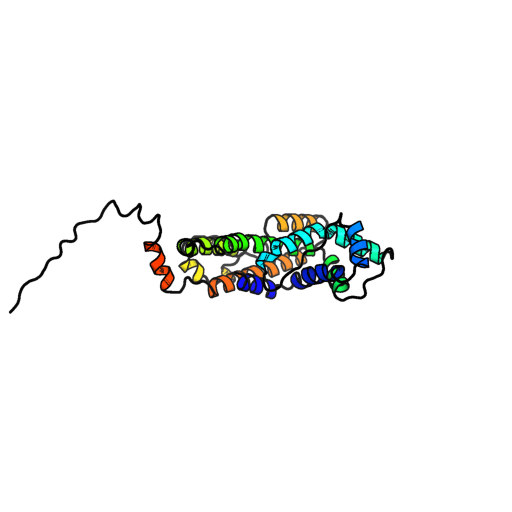1
ATOM 1383 C CA . LYS A 1 173 ? -7.306 17.662 17.429 1.00 89.56 173 LYS A CA 1
ATOM 1384 C C . LYS A 1 173 ? -6.965 16.324 18.088 1.00 89.56 173 LYS A C 1
ATOM 1386 O O . LYS A 1 173 ? -6.132 16.294 18.991 1.00 89.56 173 LYS A O 1
ATOM 1391 N N . ILE A 1 174 ? -7.610 15.232 17.669 1.00 91.06 174 ILE A N 1
ATOM 1392 C CA . ILE A 1 174 ? -7.327 13.891 18.207 1.00 91.06 174 ILE A CA 1
ATOM 1393 C C . ILE A 1 174 ? -6.202 13.189 17.444 1.00 91.06 174 ILE A C 1
ATOM 1395 O O . ILE A 1 174 ? -5.767 12.111 17.846 1.00 91.06 174 ILE A O 1
ATOM 1399 N N . HIS A 1 175 ? -5.729 13.771 16.340 1.00 93.81 175 HIS A N 1
ATOM 1400 C CA . HIS A 1 175 ? -4.718 13.153 15.499 1.00 93.81 175 HIS A CA 1
ATOM 1401 C C . HIS A 1 175 ? -3.307 13.379 16.023 1.00 93.81 175 HIS A C 1
ATOM 1403 O O . HIS A 1 175 ? -2.979 14.417 16.594 1.00 93.81 175 HIS A O 1
ATOM 1409 N N . LYS A 1 176 ? -2.440 12.413 15.732 1.00 94.44 176 LYS A N 1
ATOM 1410 C CA . LYS A 1 176 ? -0.998 12.586 15.843 1.00 94.44 176 LYS A CA 1
ATOM 1411 C C . LYS A 1 176 ? -0.525 13.715 14.907 1.00 94.44 176 LYS A C 1
ATOM 1413 O O . LYS A 1 176 ? -1.128 13.916 13.832 1.00 94.44 176 LYS A O 1
ATOM 1418 N N . PRO A 1 177 ? 0.549 14.431 15.291 1.00 93.62 177 PRO A N 1
ATOM 1419 C CA . PRO A 1 177 ? 1.251 15.323 14.375 1.00 93.62 177 PRO A CA 1
ATOM 1420 C C . PRO A 1 177 ? 1.777 14.512 13.180 1.00 93.62 177 PRO A C 1
ATOM 1422 O O . PRO A 1 177 ? 1.930 13.291 13.275 1.00 93.62 177 PRO A O 1
ATOM 1425 N N . ILE A 1 178 ? 1.972 15.163 12.031 1.00 93.62 178 ILE A N 1
ATOM 1426 C CA . ILE A 1 178 ? 2.237 14.474 10.753 1.00 93.62 178 ILE A CA 1
ATOM 1427 C C . ILE A 1 178 ? 3.543 13.678 10.821 1.00 93.62 178 ILE A C 1
ATOM 1429 O O . ILE A 1 178 ? 3.639 12.599 10.246 1.00 93.62 178 ILE A O 1
ATOM 1433 N N . GLU A 1 179 ? 4.508 14.172 11.584 1.00 91.56 179 GLU A N 1
ATOM 1434 C CA . GLU A 1 179 ? 5.819 13.581 11.825 1.00 91.56 179 GLU A CA 1
ATOM 1435 C C . GLU A 1 179 ? 5.719 12.228 12.540 1.00 91.56 179 GLU A C 1
ATOM 1437 O O . GLU A 1 179 ? 6.532 11.347 12.284 1.00 91.56 179 GLU A O 1
ATOM 1442 N N . ASN A 1 180 ? 4.684 12.046 13.370 1.00 91.88 180 ASN A N 1
ATOM 1443 C CA . ASN A 1 180 ? 4.490 10.863 14.213 1.00 91.88 180 ASN A CA 1
ATOM 1444 C C . ASN A 1 180 ? 3.444 9.887 13.648 1.00 91.88 180 ASN A C 1
ATOM 1446 O O . ASN A 1 180 ? 2.976 8.999 14.368 1.00 91.88 180 ASN A O 1
ATOM 1450 N N . ILE A 1 181 ? 3.013 10.075 12.397 1.00 94.38 181 ILE A N 1
ATOM 1451 C CA . ILE A 1 181 ? 2.143 9.111 11.717 1.00 94.38 181 ILE A CA 1
ATOM 1452 C C . ILE A 1 181 ? 2.931 7.828 11.482 1.00 94.38 181 ILE A C 1
ATOM 1454 O O . ILE A 1 181 ? 4.012 7.859 10.898 1.00 94.38 181 ILE A O 1
ATOM 1458 N N . ASP A 1 182 ? 2.363 6.712 11.931 1.00 92.06 182 ASP A N 1
ATOM 1459 C CA . ASP A 1 182 ? 2.991 5.402 11.813 1.00 92.06 182 ASP A CA 1
ATOM 1460 C C . ASP A 1 182 ? 2.927 4.909 10.362 1.00 92.06 182 ASP A C 1
ATOM 1462 O O . ASP A 1 182 ? 1.845 4.798 9.775 1.00 92.06 182 ASP A O 1
ATOM 1466 N N . LEU A 1 183 ? 4.098 4.648 9.785 1.00 91.50 183 LEU A N 1
ATOM 1467 C CA . LEU A 1 183 ? 4.272 4.128 8.433 1.00 91.50 183 LEU A CA 1
ATOM 1468 C C . LEU A 1 183 ? 4.512 2.611 8.404 1.00 91.50 183 LEU A C 1
ATOM 1470 O O . LEU A 1 183 ? 4.720 2.067 7.325 1.00 91.50 183 LEU A O 1
ATOM 1474 N N . ASP A 1 184 ? 4.460 1.922 9.544 1.00 91.50 184 ASP A N 1
ATOM 1475 C CA . ASP A 1 184 ? 4.982 0.568 9.734 1.00 91.50 184 ASP A CA 1
ATOM 1476 C C . ASP A 1 184 ? 6.518 0.477 9.641 1.00 91.50 184 ASP A C 1
ATOM 1478 O O . ASP A 1 184 ? 7.200 1.220 8.929 1.00 91.50 184 ASP A O 1
ATOM 1482 N N . PHE A 1 185 ? 7.074 -0.498 10.363 1.00 90.62 185 PHE A N 1
ATOM 1483 C CA . PHE A 1 185 ? 8.512 -0.715 10.494 1.00 90.62 185 PHE A CA 1
ATOM 1484 C C . PHE A 1 185 ? 9.217 -0.886 9.140 1.00 90.62 185 PHE A C 1
ATOM 1486 O O . PHE A 1 185 ? 10.315 -0.363 8.931 1.00 90.62 185 PHE A O 1
ATOM 1493 N N . SER A 1 186 ? 8.596 -1.612 8.201 1.00 90.94 186 SER A N 1
ATOM 1494 C CA . SER A 1 186 ? 9.219 -1.912 6.908 1.00 90.94 186 SER A CA 1
ATOM 1495 C C . SER A 1 186 ? 9.374 -0.668 6.030 1.00 90.94 186 SER A C 1
ATOM 1497 O O . SER A 1 186 ? 10.404 -0.503 5.366 1.00 90.94 186 SER A O 1
ATOM 1499 N N . ALA A 1 187 ? 8.365 0.208 6.029 1.00 93.75 187 ALA A N 1
ATOM 1500 C CA . ALA A 1 187 ? 8.404 1.442 5.259 1.00 93.75 187 ALA A CA 1
ATOM 1501 C C . ALA A 1 187 ? 9.282 2.493 5.946 1.00 93.75 187 ALA A C 1
ATOM 1503 O O . ALA A 1 187 ? 10.073 3.137 5.262 1.00 93.75 187 ALA A O 1
ATOM 1504 N N . GLU A 1 188 ? 9.221 2.614 7.277 1.00 94.31 188 GLU A N 1
ATOM 1505 C CA . GLU A 1 188 ? 10.032 3.576 8.036 1.00 94.31 188 GLU A CA 1
ATOM 1506 C C . GLU A 1 188 ? 11.533 3.307 7.859 1.00 94.31 188 GLU A C 1
ATOM 1508 O O . GLU A 1 188 ? 12.304 4.219 7.556 1.00 94.31 188 GLU A O 1
ATOM 1513 N N . LYS A 1 189 ? 11.947 2.033 7.929 1.00 94.81 189 LYS A N 1
ATOM 1514 C CA . LYS A 1 189 ? 13.336 1.626 7.661 1.00 94.81 189 LYS A CA 1
ATOM 1515 C C . LYS A 1 189 ? 13.798 2.056 6.266 1.00 94.81 189 LYS A C 1
ATOM 1517 O O . LYS A 1 189 ? 14.938 2.488 6.091 1.00 94.81 189 LYS A O 1
ATOM 1522 N N . GLU A 1 190 ? 12.932 1.930 5.263 1.00 94.75 190 GLU A N 1
ATOM 1523 C CA . GLU A 1 190 ? 13.269 2.325 3.898 1.00 94.75 190 GLU A CA 1
ATOM 1524 C C . GLU A 1 190 ? 13.295 3.844 3.721 1.00 94.75 190 GLU A C 1
ATOM 1526 O O . GLU A 1 190 ? 14.246 4.352 3.127 1.00 94.75 190 GLU A O 1
ATOM 1531 N N . VAL A 1 191 ? 12.325 4.572 4.282 1.00 95.94 191 VAL A N 1
ATOM 1532 C CA . VAL A 1 191 ? 12.328 6.043 4.317 1.00 95.94 191 VAL A CA 1
ATOM 1533 C C . VAL A 1 191 ? 13.631 6.547 4.927 1.00 95.94 191 VAL A C 1
ATOM 1535 O O . VAL A 1 191 ? 14.309 7.361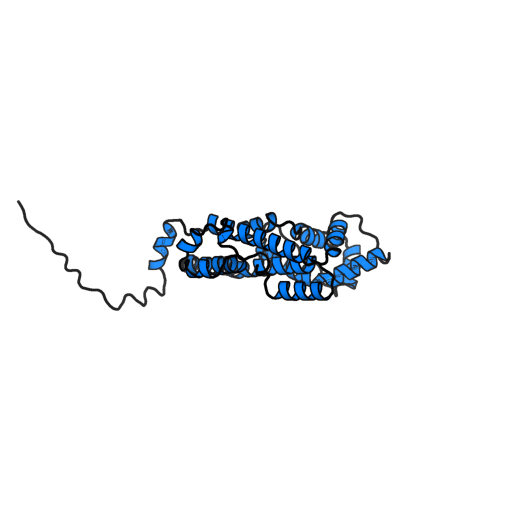 4.304 1.00 95.94 191 VAL A O 1
ATOM 1538 N N . GLN A 1 192 ? 14.038 5.996 6.073 1.00 94.88 192 GLN A N 1
ATOM 1539 C CA . GLN A 1 192 ? 15.289 6.365 6.728 1.00 94.88 192 GLN A CA 1
ATOM 1540 C C . GLN A 1 192 ? 16.504 6.088 5.832 1.00 94.88 192 GLN A C 1
ATOM 1542 O O . GLN A 1 192 ? 17.379 6.940 5.690 1.00 94.88 192 GLN A O 1
ATOM 1547 N N . SER A 1 193 ? 16.552 4.929 5.167 1.00 95.31 193 SER A N 1
ATOM 1548 C CA . SER A 1 193 ? 17.651 4.599 4.247 1.00 95.31 193 SER A CA 1
ATOM 1549 C C . SER A 1 193 ? 17.725 5.543 3.033 1.00 95.31 193 SER A C 1
ATOM 1551 O O . SER A 1 193 ? 18.809 5.955 2.605 1.00 95.31 193 SER A O 1
ATOM 1553 N N . LEU A 1 194 ? 16.572 5.936 2.484 1.00 95.06 194 LEU A N 1
ATOM 1554 C CA . LEU A 1 194 ? 16.480 6.860 1.356 1.00 95.06 194 LEU A CA 1
ATOM 1555 C C . LEU A 1 194 ? 16.832 8.293 1.769 1.00 95.06 194 LEU A C 1
ATOM 1557 O O . LEU A 1 194 ? 17.449 9.018 0.988 1.00 95.06 194 LEU A O 1
ATOM 1561 N N . HIS A 1 195 ? 16.473 8.683 2.991 1.00 94.31 195 HIS A N 1
ATOM 1562 C CA . HIS A 1 195 ? 16.794 9.988 3.565 1.00 94.31 195 HIS A CA 1
ATOM 1563 C C . HIS A 1 195 ? 18.293 10.132 3.838 1.00 94.31 195 HIS A C 1
ATOM 1565 O O . HIS A 1 195 ? 18.911 11.072 3.344 1.00 94.31 195 HIS A O 1
ATOM 1571 N N . VAL A 1 196 ? 18.912 9.138 4.490 1.00 95.31 196 VAL A N 1
ATOM 1572 C CA . VAL A 1 196 ? 20.368 9.103 4.737 1.00 95.31 196 VAL A CA 1
ATOM 1573 C C . VAL A 1 196 ? 21.155 9.132 3.425 1.00 95.31 196 VAL A C 1
ATOM 1575 O O . VAL A 1 196 ? 22.162 9.828 3.315 1.00 95.31 196 VAL A O 1
ATOM 1578 N N . SER A 1 197 ? 20.670 8.434 2.393 1.00 93.69 197 SER A N 1
ATOM 1579 C CA . SER A 1 197 ? 21.272 8.464 1.051 1.00 93.69 197 SER A CA 1
ATOM 1580 C C . SER A 1 197 ? 20.947 9.724 0.231 1.00 93.69 197 SER A C 1
ATOM 1582 O O . SER A 1 197 ? 21.305 9.782 -0.945 1.00 93.69 197 SER A O 1
ATOM 1584 N N . LYS A 1 198 ? 20.279 10.729 0.822 1.00 92.88 198 LYS A N 1
ATOM 1585 C CA . LYS A 1 198 ? 19.872 12.004 0.198 1.00 92.88 198 LYS A CA 1
ATOM 1586 C C . LYS A 1 198 ? 19.039 11.846 -1.082 1.00 92.88 198 LYS A C 1
ATOM 1588 O O . LYS A 1 198 ? 18.979 12.752 -1.909 1.00 92.88 198 LYS A O 1
ATOM 1593 N N . LYS A 1 199 ? 18.370 10.701 -1.252 1.00 92.88 199 LYS A N 1
ATOM 1594 C CA . LYS A 1 199 ? 17.489 10.429 -2.401 1.00 92.88 199 LYS A CA 1
ATOM 1595 C C . LYS A 1 199 ? 16.113 11.062 -2.249 1.00 92.88 199 LYS A C 1
ATOM 1597 O O . LYS A 1 199 ? 15.400 11.197 -3.246 1.00 92.88 199 LYS A O 1
ATOM 1602 N N . ILE A 1 200 ? 15.730 11.389 -1.017 1.00 95.19 200 ILE A N 1
ATOM 1603 C CA . ILE A 1 200 ? 14.455 12.022 -0.691 1.00 95.19 200 ILE A CA 1
ATOM 1604 C C . ILE A 1 200 ? 14.659 13.193 0.270 1.00 95.19 200 ILE A C 1
ATOM 1606 O O . ILE A 1 200 ? 15.590 13.182 1.071 1.00 95.19 200 ILE A O 1
ATOM 1610 N N . SER A 1 201 ? 13.785 14.195 0.186 1.00 94.62 201 SER A N 1
ATOM 1611 C CA . SER A 1 201 ? 13.804 15.383 1.051 1.00 94.62 201 SER A CA 1
ATOM 1612 C C . SER A 1 201 ? 12.795 15.295 2.199 1.00 94.62 201 SER A C 1
ATOM 1614 O O . SER A 1 201 ? 11.813 14.554 2.123 1.00 94.62 201 SER A O 1
ATOM 1616 N N . ASP A 1 202 ? 12.967 16.124 3.231 1.00 94.19 202 ASP A N 1
ATOM 1617 C CA . ASP A 1 202 ? 12.012 16.211 4.349 1.00 94.19 202 ASP A CA 1
ATOM 1618 C C . ASP A 1 202 ? 10.600 16.567 3.873 1.00 94.19 202 ASP A C 1
ATOM 1620 O O . ASP A 1 202 ? 9.610 16.000 4.333 1.00 94.19 202 ASP A O 1
ATOM 1624 N N . ARG A 1 203 ? 10.500 17.439 2.861 1.00 94.44 203 ARG A N 1
ATOM 1625 C CA . ARG A 1 203 ? 9.227 17.796 2.222 1.00 94.44 203 ARG A CA 1
ATOM 1626 C C . ARG A 1 203 ? 8.535 16.577 1.605 1.00 94.44 203 ARG A C 1
ATOM 1628 O O . ARG A 1 203 ? 7.317 16.445 1.700 1.00 94.44 203 ARG A O 1
ATOM 1635 N N . GLN A 1 204 ? 9.294 15.683 0.975 1.00 94.44 204 GLN A N 1
ATOM 1636 C CA . GLN A 1 204 ? 8.756 14.451 0.399 1.00 94.44 204 GLN A CA 1
ATOM 1637 C C . GLN A 1 204 ? 8.275 13.474 1.477 1.00 94.44 204 GLN A C 1
ATOM 1639 O O . GLN A 1 204 ? 7.209 12.878 1.317 1.00 94.44 204 GLN A O 1
ATOM 1644 N N . ILE A 1 205 ? 9.009 13.352 2.586 1.00 95.12 205 ILE A N 1
ATOM 1645 C CA . ILE A 1 205 ? 8.608 12.532 3.740 1.00 95.12 205 ILE A CA 1
ATOM 1646 C C . ILE A 1 205 ? 7.327 13.086 4.375 1.00 95.12 205 ILE A C 1
ATOM 1648 O O . ILE A 1 205 ? 6.397 12.331 4.659 1.00 95.12 205 ILE A O 1
ATOM 1652 N N . PHE A 1 206 ? 7.241 14.407 4.537 1.00 95.31 206 PHE A N 1
ATOM 1653 C CA . PHE A 1 206 ? 6.052 15.073 5.058 1.00 95.31 206 PHE A CA 1
ATOM 1654 C C . PHE A 1 206 ? 4.812 14.772 4.206 1.00 95.31 206 PHE A C 1
ATOM 1656 O O . PHE A 1 206 ? 3.786 14.340 4.736 1.00 95.31 206 PHE A O 1
ATOM 1663 N N . TYR A 1 207 ? 4.905 14.926 2.878 1.00 94.56 207 TYR A N 1
ATOM 1664 C CA . TYR A 1 207 ? 3.786 14.608 1.986 1.00 94.56 207 TYR A CA 1
ATOM 1665 C C . TYR A 1 207 ? 3.433 13.119 1.992 1.00 94.56 207 TYR A C 1
ATOM 1667 O O . TYR A 1 207 ? 2.250 12.783 1.990 1.00 94.56 207 TYR A O 1
ATOM 1675 N N . LEU A 1 208 ? 4.425 12.227 2.074 1.00 95.19 208 LEU A N 1
ATOM 1676 C CA . LEU A 1 208 ? 4.185 10.791 2.210 1.00 95.19 208 LEU A CA 1
ATOM 1677 C C . LEU A 1 208 ? 3.357 10.476 3.468 1.00 95.19 208 LEU A C 1
ATOM 1679 O O . LEU A 1 208 ? 2.353 9.767 3.373 1.00 95.19 208 LEU A O 1
ATOM 1683 N N . ARG A 1 209 ? 3.739 11.025 4.630 1.00 95.62 209 ARG A N 1
ATOM 1684 C CA . ARG A 1 209 ? 2.998 10.840 5.892 1.00 95.62 209 ARG A CA 1
ATOM 1685 C C . ARG A 1 209 ? 1.611 11.472 5.840 1.00 95.62 209 ARG A C 1
ATOM 1687 O O . ARG A 1 209 ? 0.646 10.870 6.310 1.00 95.62 209 ARG A O 1
ATOM 1694 N N . MET A 1 210 ? 1.484 12.643 5.218 1.00 94.62 210 MET A N 1
ATOM 1695 C CA . MET A 1 210 ? 0.194 13.302 5.008 1.00 94.62 210 MET A CA 1
ATOM 1696 C C . MET A 1 210 ? -0.750 12.449 4.146 1.00 94.62 210 MET A C 1
ATOM 1698 O O . MET A 1 210 ? -1.919 12.284 4.500 1.00 94.62 210 MET A O 1
ATOM 1702 N N . ASP A 1 211 ? -0.263 11.879 3.044 1.00 94.81 211 ASP A N 1
ATOM 1703 C CA . ASP A 1 211 ? -1.063 11.011 2.176 1.00 94.81 211 ASP A CA 1
ATOM 1704 C C . ASP A 1 211 ? -1.404 9.679 2.859 1.00 94.81 211 ASP A C 1
ATOM 1706 O O . ASP A 1 211 ? -2.540 9.211 2.759 1.00 94.81 211 ASP A O 1
ATOM 1710 N N . CYS A 1 212 ? -0.465 9.105 3.621 1.00 95.31 212 CYS A N 1
ATOM 1711 C CA . CYS A 1 212 ? -0.715 7.912 4.431 1.00 95.31 212 CYS A CA 1
ATOM 1712 C C . CYS A 1 212 ? -1.820 8.170 5.469 1.00 95.31 212 CYS A C 1
ATOM 1714 O O . CYS A 1 212 ? -2.775 7.402 5.586 1.00 95.31 212 CYS A O 1
ATOM 1716 N N . LYS A 1 213 ? -1.770 9.317 6.158 1.00 95.25 213 LYS A N 1
ATOM 1717 C CA . LYS A 1 213 ? -2.817 9.740 7.095 1.00 95.25 213 LYS A CA 1
ATOM 1718 C C . LYS A 1 213 ? -4.182 9.856 6.412 1.00 95.25 213 LYS A C 1
ATOM 1720 O O . LYS A 1 213 ? -5.169 9.359 6.949 1.00 95.25 213 LYS A O 1
ATOM 1725 N N . LYS A 1 214 ? -4.258 10.466 5.222 1.00 95.06 214 LYS A N 1
ATOM 1726 C CA . LYS A 1 214 ? -5.511 10.558 4.444 1.00 95.06 214 LYS A CA 1
ATOM 1727 C C . LYS A 1 214 ? -6.064 9.178 4.087 1.00 95.06 214 LYS A C 1
ATOM 1729 O O . LYS A 1 214 ? -7.265 8.951 4.244 1.00 95.06 214 LYS A O 1
ATOM 1734 N N . PHE A 1 215 ? -5.193 8.265 3.654 1.00 95.12 215 PHE A N 1
ATOM 1735 C CA . PHE A 1 215 ? -5.551 6.876 3.369 1.00 95.12 215 PHE A CA 1
ATOM 1736 C C . PHE A 1 215 ? -6.175 6.208 4.598 1.00 95.12 215 PHE A C 1
ATOM 1738 O O . PHE A 1 215 ? -7.281 5.672 4.515 1.00 95.12 215 PHE A O 1
ATOM 1745 N N . LEU A 1 216 ? -5.485 6.273 5.741 1.00 95.25 216 LEU A N 1
ATOM 1746 C CA . LEU A 1 216 ? -5.904 5.644 6.994 1.00 95.25 216 LEU A CA 1
ATOM 1747 C C . LEU A 1 216 ? -7.225 6.220 7.513 1.00 95.25 216 LEU A C 1
ATOM 1749 O O . LEU A 1 216 ? -8.111 5.452 7.888 1.00 95.25 216 LEU A O 1
ATOM 1753 N N . ILE A 1 217 ? -7.398 7.546 7.468 1.00 94.88 217 ILE A N 1
ATOM 1754 C CA . ILE A 1 217 ? -8.647 8.216 7.860 1.00 94.88 217 ILE A CA 1
ATOM 1755 C C . ILE A 1 217 ? -9.809 7.707 7.006 1.00 94.88 217 ILE A C 1
ATOM 1757 O O . ILE A 1 217 ? -10.795 7.208 7.545 1.00 94.88 217 ILE A O 1
ATOM 1761 N N . LYS A 1 218 ? -9.699 7.776 5.672 1.00 95.25 218 LYS A N 1
ATOM 1762 C CA . LYS A 1 218 ? -10.803 7.392 4.776 1.00 95.25 218 LYS A CA 1
ATOM 1763 C C . LYS A 1 218 ? -11.124 5.904 4.842 1.00 95.25 218 LYS A C 1
ATOM 1765 O O . LYS A 1 218 ? -12.299 5.537 4.807 1.00 95.25 218 LYS A O 1
ATOM 1770 N N . LEU A 1 219 ? -10.107 5.061 4.992 1.00 94.62 219 LEU A N 1
ATOM 1771 C CA . LEU A 1 219 ? -10.286 3.632 5.213 1.00 94.62 219 LEU A CA 1
ATOM 1772 C C . LEU A 1 219 ? -11.034 3.366 6.520 1.00 94.62 219 LEU A C 1
ATOM 1774 O O . LEU A 1 219 ? -12.026 2.637 6.515 1.00 94.62 219 LEU A O 1
ATOM 1778 N N . THR A 1 220 ? -10.592 3.975 7.621 1.00 93.81 220 THR A N 1
ATOM 1779 C CA . THR A 1 220 ? -11.183 3.749 8.946 1.00 93.81 220 THR A CA 1
ATOM 1780 C C . THR A 1 220 ? -12.612 4.278 9.005 1.00 93.81 220 THR A C 1
ATOM 1782 O O . THR A 1 220 ? -13.505 3.550 9.425 1.00 93.81 220 THR A O 1
ATOM 1785 N N . MET A 1 221 ? -12.873 5.479 8.480 1.00 92.00 221 MET A N 1
ATOM 1786 C CA . MET A 1 221 ? -14.232 6.018 8.356 1.00 92.00 221 MET A CA 1
ATOM 1787 C C . MET A 1 221 ? -15.149 5.053 7.608 1.00 92.00 221 MET A C 1
ATOM 1789 O O . MET A 1 221 ? -16.217 4.693 8.099 1.00 92.00 221 MET A O 1
ATOM 1793 N N . LYS A 1 222 ? -14.712 4.573 6.437 1.00 92.06 222 LYS A N 1
ATOM 1794 C CA . LYS A 1 222 ? -15.540 3.687 5.621 1.00 92.06 222 LYS A CA 1
ATOM 1795 C C . LYS A 1 222 ? -15.773 2.328 6.276 1.00 92.06 222 LYS A C 1
ATOM 1797 O O . LYS A 1 222 ? -16.802 1.698 6.030 1.00 92.06 222 LYS A O 1
ATOM 1802 N N . LEU A 1 223 ? -14.818 1.872 7.084 1.00 90.44 223 LEU A N 1
ATOM 1803 C CA . LEU A 1 223 ? -14.946 0.665 7.887 1.00 90.44 223 LEU A CA 1
ATOM 1804 C C . LEU A 1 223 ? -16.007 0.836 8.984 1.00 90.44 223 LEU A C 1
ATOM 1806 O O . LEU A 1 223 ? -16.847 -0.047 9.136 1.00 90.44 223 LEU A O 1
ATOM 1810 N N . LEU A 1 224 ? -16.002 1.969 9.693 1.00 87.88 224 LEU A N 1
ATOM 1811 C CA . LEU A 1 224 ? -16.977 2.265 10.746 1.00 87.88 224 LEU A CA 1
ATOM 1812 C C . LEU A 1 224 ? -18.385 2.515 10.189 1.00 87.88 224 LEU A C 1
ATOM 1814 O O . LEU A 1 224 ? -19.339 1.941 10.704 1.00 87.88 224 LEU A O 1
ATOM 1818 N N . GLU A 1 225 ? -18.520 3.269 9.092 1.00 85.19 225 GLU A N 1
ATOM 1819 C CA . GLU A 1 225 ? -19.805 3.521 8.408 1.00 85.19 225 GLU A CA 1
ATOM 1820 C C . GLU A 1 225 ? -20.530 2.236 7.985 1.00 85.19 225 GLU A C 1
ATOM 1822 O O . GLU A 1 225 ? -21.756 2.195 7.907 1.00 85.19 225 GLU A O 1
ATOM 1827 N N . LYS A 1 226 ? -19.768 1.202 7.613 1.00 81.88 226 LYS A N 1
ATOM 1828 C CA . LYS A 1 226 ? -20.290 -0.077 7.109 1.00 81.88 226 LYS A CA 1
ATOM 1829 C C . LYS A 1 226 ? -20.191 -1.198 8.137 1.00 81.88 226 LYS A C 1
ATOM 1831 O O . LYS A 1 226 ? -20.364 -2.364 7.787 1.00 81.88 226 LYS A O 1
ATOM 1836 N N . SER A 1 227 ? -19.894 -0.845 9.381 1.00 77.44 227 SER A N 1
ATOM 1837 C CA . SER A 1 227 ? -19.883 -1.775 10.493 1.00 77.44 227 SER A CA 1
ATOM 1838 C C . SER A 1 227 ? -21.302 -2.310 10.743 1.00 77.44 227 SER A C 1
ATOM 1840 O O . SER A 1 227 ? -22.237 -1.515 10.775 1.00 77.44 227 SER A O 1
ATOM 1842 N N . PRO A 1 228 ? -21.495 -3.625 10.951 1.00 68.94 228 PRO A N 1
ATOM 1843 C CA . PRO A 1 228 ? -22.808 -4.201 11.269 1.00 68.94 228 PRO A CA 1
ATOM 1844 C C . PRO A 1 228 ? -23.255 -3.940 12.719 1.00 68.94 228 PRO A C 1
ATOM 1846 O O . PRO A 1 228 ? -24.362 -4.294 13.110 1.00 68.94 228 PRO A O 1
ATOM 1849 N N . LEU A 1 229 ? -22.392 -3.325 13.525 1.00 65.44 229 LEU A N 1
ATOM 1850 C CA . LEU A 1 229 ? -22.553 -3.151 14.968 1.00 65.44 229 LEU A CA 1
ATOM 1851 C C . LEU A 1 229 ? -23.597 -2.122 15.434 1.00 65.44 229 LEU A C 1
ATOM 1853 O O . LEU A 1 229 ? -24.090 -2.295 16.544 1.00 65.44 229 LEU A O 1
ATOM 1857 N N . PRO A 1 230 ? -23.959 -1.071 14.670 1.00 59.19 230 PRO A N 1
ATOM 1858 C CA . PRO A 1 230 ? -25.044 -0.171 15.065 1.00 59.19 230 PRO A CA 1
ATOM 1859 C C . PRO A 1 230 ? -26.429 -0.841 15.054 1.00 59.19 230 PRO A C 1
ATOM 1861 O O . PRO A 1 230 ? -27.390 -0.248 15.532 1.00 59.19 230 PRO A O 1
ATOM 1864 N N . GLY A 1 231 ? -26.558 -2.042 14.474 1.00 55.50 231 GLY A N 1
ATOM 1865 C CA . GLY A 1 231 ? -27.836 -2.732 14.328 1.00 55.50 231 GLY A CA 1
ATOM 1866 C C . GLY A 1 231 ? -28.255 -3.527 15.578 1.00 55.50 231 GLY A C 1
ATOM 1867 O O . GLY A 1 231 ? -27.403 -4.147 16.221 1.00 55.50 231 GLY A O 1
ATOM 1868 N N . PRO A 1 232 ? -29.565 -3.611 15.887 1.00 45.66 232 PRO A N 1
ATOM 1869 C CA . PRO A 1 232 ? -30.085 -4.329 17.059 1.00 45.66 232 PRO A CA 1
ATOM 1870 C C . PRO A 1 232 ? -29.731 -5.830 17.108 1.00 45.66 232 PRO A C 1
ATOM 1872 O O . PRO A 1 232 ? -29.723 -6.421 18.183 1.00 45.66 232 PRO A O 1
ATOM 1875 N N . ALA A 1 233 ? -29.373 -6.448 15.977 1.00 46.50 233 ALA A N 1
ATOM 1876 C CA . ALA A 1 233 ? -29.054 -7.876 15.886 1.00 46.50 233 ALA A CA 1
ATOM 1877 C C . ALA A 1 233 ? -27.731 -8.290 16.569 1.00 46.50 233 ALA A C 1
ATOM 1879 O O . ALA A 1 233 ? -27.582 -9.444 16.965 1.00 46.50 233 ALA A O 1
ATOM 1880 N N . VAL A 1 234 ? -26.765 -7.376 16.732 1.00 49.62 234 VAL A N 1
ATOM 1881 C CA . VAL A 1 234 ? -25.464 -7.722 17.341 1.00 49.62 234 VAL A CA 1
ATOM 1882 C C . VAL A 1 234 ? -25.516 -7.675 18.873 1.00 49.62 234 VAL A C 1
ATOM 1884 O O . VAL A 1 234 ? -24.788 -8.419 19.527 1.00 49.62 234 VAL A O 1
ATOM 1887 N N . GLY A 1 235 ? -26.429 -6.886 19.453 1.00 46.88 235 GLY A N 1
ATOM 1888 C CA . GLY A 1 235 ? -26.644 -6.832 20.906 1.00 46.88 235 GLY A CA 1
ATOM 1889 C C . GLY A 1 235 ? -27.146 -8.151 21.508 1.00 46.88 235 GLY A C 1
ATOM 1890 O O . GLY A 1 235 ? -26.928 -8.404 22.686 1.00 46.88 235 GLY A O 1
ATOM 1891 N N . GLY A 1 236 ? -27.759 -9.020 20.695 1.00 43.72 236 GLY A N 1
ATOM 1892 C CA . GLY A 1 236 ? -28.218 -10.350 21.104 1.00 43.72 236 GLY A CA 1
ATOM 1893 C C . GLY A 1 236 ? -27.190 -11.475 20.941 1.00 43.72 236 GLY A C 1
ATOM 1894 O O . GLY A 1 236 ? -27.491 -12.605 21.287 1.00 43.72 236 GLY A O 1
ATOM 1895 N N . CYS A 1 237 ? -25.987 -11.223 20.411 1.00 46.41 237 CYS A N 1
ATOM 1896 C CA . CYS A 1 237 ? -25.006 -12.295 20.161 1.00 46.41 237 CYS A CA 1
ATOM 1897 C C . CYS A 1 237 ? -24.149 -12.662 21.389 1.00 46.41 237 CYS A C 1
ATOM 1899 O O . CYS A 1 237 ? -23.444 -13.677 21.364 1.00 46.41 237 CYS A O 1
ATOM 1901 N N . ASP A 1 238 ? -24.194 -11.867 22.464 1.00 49.84 238 ASP A N 1
ATOM 1902 C CA . ASP A 1 238 ? -23.442 -12.155 23.692 1.00 49.84 238 ASP A CA 1
ATOM 1903 C C . ASP A 1 238 ? -24.006 -13.367 24.455 1.00 49.84 238 ASP A C 1
ATOM 1905 O O . ASP A 1 238 ? -23.230 -14.134 25.028 1.00 49.84 238 ASP A O 1
ATOM 1909 N N . CYS A 1 239 ? -25.322 -13.616 24.398 1.00 48.84 239 CYS A N 1
ATOM 1910 C CA . CYS A 1 239 ? -25.950 -14.768 25.063 1.00 48.84 239 CYS A CA 1
ATOM 1911 C C . CYS A 1 239 ? -25.669 -16.114 24.369 1.00 48.84 239 CYS A C 1
ATOM 1913 O O . CYS A 1 239 ? -25.816 -17.168 24.978 1.00 48.84 239 CYS A O 1
ATOM 1915 N N . THR A 1 240 ? -25.201 -16.092 23.122 1.00 45.84 240 THR A N 1
ATOM 1916 C CA . THR A 1 240 ? -24.867 -17.282 22.319 1.00 45.84 240 THR A CA 1
ATOM 1917 C C . THR A 1 240 ? -23.376 -17.640 22.333 1.00 45.84 240 THR A C 1
ATOM 1919 O O . THR A 1 240 ? -22.934 -18.531 21.608 1.00 45.84 240 THR A O 1
ATOM 1922 N N . ARG A 1 241 ? -22.558 -16.941 23.131 1.00 51.31 241 ARG A N 1
ATOM 1923 C CA . ARG A 1 241 ? -21.113 -17.190 23.206 1.00 51.31 241 ARG A CA 1
ATOM 1924 C C . ARG A 1 241 ? -20.849 -18.516 23.954 1.00 51.31 241 ARG A C 1
ATOM 1926 O O . ARG A 1 241 ? -21.175 -18.595 25.134 1.00 51.31 241 ARG A O 1
ATOM 1933 N N . PRO A 1 242 ? -20.138 -19.505 23.372 1.00 51.88 242 PRO A N 1
ATOM 1934 C CA . PRO A 1 242 ? -19.859 -20.791 24.038 1.00 51.88 242 PRO A CA 1
ATOM 1935 C C . PRO A 1 242 ? -19.034 -20.684 25.333 1.00 51.88 242 PRO A C 1
ATOM 1937 O O . PRO A 1 242 ? -18.984 -21.616 26.119 1.00 51.88 242 PRO A O 1
ATOM 1940 N N . ARG A 1 243 ? -18.361 -19.545 25.560 1.00 51.19 243 ARG A N 1
ATOM 1941 C CA . ARG A 1 243 ? -17.630 -19.247 26.808 1.00 51.19 243 ARG A CA 1
ATOM 1942 C C . ARG A 1 243 ? -18.467 -18.510 27.860 1.00 51.19 243 ARG A C 1
ATOM 1944 O O . ARG A 1 243 ? -17.988 -18.306 28.970 1.00 51.19 243 ARG A O 1
ATOM 1951 N N . ALA A 1 244 ? -19.671 -18.050 27.518 1.00 47.25 244 ALA A N 1
ATOM 1952 C CA . ALA A 1 244 ? -20.587 -17.452 28.489 1.00 47.25 244 ALA A CA 1
ATOM 1953 C C . ALA A 1 244 ? -21.313 -18.534 29.308 1.00 47.25 244 ALA A C 1
ATOM 1955 O O . ALA A 1 244 ? -21.586 -18.316 30.484 1.00 47.25 244 ALA A O 1
ATOM 1956 N N . SER A 1 245 ? -21.517 -19.726 28.734 1.00 40.88 245 SER A N 1
ATOM 1957 C CA . SER A 1 245 ? -22.139 -20.875 29.409 1.00 40.88 245 SER A CA 1
ATOM 1958 C C . SER A 1 245 ? -21.282 -21.519 30.505 1.00 40.88 245 SER A C 1
ATOM 1960 O O . SER A 1 245 ? -21.794 -22.320 31.274 1.00 40.88 245 SER A O 1
ATOM 1962 N N . GLU A 1 246 ? -19.999 -21.167 30.627 1.00 37.06 246 GLU A N 1
ATOM 1963 C CA . GLU A 1 246 ? -19.149 -21.632 31.738 1.00 37.06 246 GLU A CA 1
ATOM 1964 C C . GLU A 1 246 ? -19.255 -20.745 32.991 1.00 37.06 246 GLU A C 1
ATOM 1966 O O . GLU A 1 246 ? -18.764 -21.124 34.050 1.00 37.06 246 GLU A O 1
ATOM 1971 N N . ARG A 1 247 ? -19.898 -19.569 32.908 1.00 35.22 247 ARG A N 1
ATOM 1972 C CA . ARG A 1 247 ? -20.012 -18.633 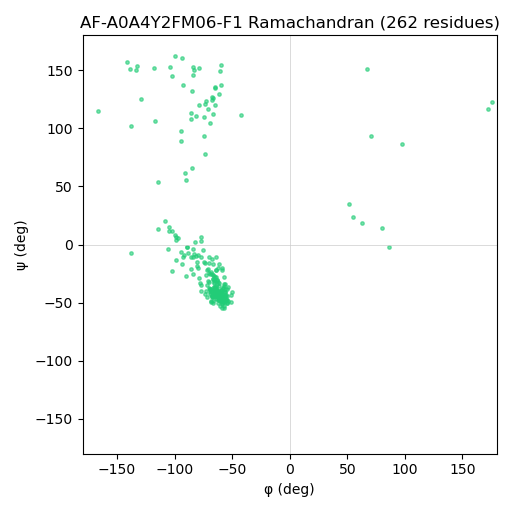34.046 1.00 35.22 247 ARG A CA 1
ATOM 1973 C C . ARG A 1 247 ? -21.391 -18.581 34.699 1.00 35.22 247 ARG A C 1
ATOM 1975 O O . ARG A 1 247 ? -21.526 -17.902 35.705 1.00 35.22 247 ARG A O 1
ATOM 1982 N N . SER A 1 248 ? -22.389 -19.291 34.177 1.00 32.28 248 SER A N 1
ATOM 1983 C CA . SER A 1 248 ? -23.771 -19.230 34.679 1.00 32.28 248 SER A CA 1
ATOM 1984 C C . SER A 1 248 ? -24.177 -20.386 35.606 1.00 32.28 248 SER A C 1
ATOM 1986 O O . SER A 1 248 ? -25.349 -20.488 35.946 1.00 32.28 248 SER A O 1
ATOM 1988 N N . CYS A 1 249 ? -23.252 -21.254 36.034 1.00 30.16 249 CYS A N 1
ATOM 1989 C CA . CYS A 1 249 ? -23.554 -22.333 36.996 1.00 30.16 249 CYS A CA 1
ATOM 1990 C C . CYS A 1 249 ? -23.165 -22.022 38.450 1.00 30.16 249 CYS A C 1
ATOM 1992 O O . CYS A 1 249 ? -23.292 -22.884 39.315 1.00 30.16 249 CYS A O 1
ATOM 1994 N N . ALA A 1 250 ? -22.724 -20.804 38.753 1.00 34.56 250 ALA A N 1
ATOM 1995 C CA . ALA A 1 250 ? -22.546 -20.363 40.126 1.00 34.56 250 ALA A CA 1
ATOM 1996 C C . ALA A 1 250 ? -23.252 -19.021 40.289 1.00 34.56 250 ALA A C 1
ATOM 1998 O O . ALA A 1 250 ? -22.976 -18.099 39.534 1.00 34.56 250 ALA A O 1
ATOM 1999 N N . THR A 1 251 ? -24.142 -18.965 41.279 1.00 39.31 251 THR A N 1
ATOM 2000 C CA . THR A 1 251 ? -24.920 -17.806 41.741 1.00 39.31 251 THR A CA 1
ATOM 2001 C C . THR A 1 251 ? -26.028 -17.323 40.806 1.00 39.31 251 THR A C 1
ATOM 2003 O O . THR A 1 251 ? -25.790 -16.502 39.937 1.00 39.31 251 THR A O 1
ATOM 2006 N N . ASP A 1 252 ? -27.239 -17.827 41.042 1.00 29.00 252 ASP A N 1
ATOM 2007 C CA . ASP A 1 252 ? -28.473 -17.042 41.212 1.00 29.00 252 ASP A CA 1
ATOM 2008 C C . ASP A 1 252 ? -29.515 -18.020 41.792 1.00 29.00 252 ASP A C 1
ATOM 2010 O O . ASP A 1 252 ? -29.781 -19.076 41.232 1.00 29.00 252 ASP A O 1
ATOM 2014 N N . GLY A 1 253 ? -30.013 -17.863 43.016 1.00 29.08 253 GLY A N 1
ATOM 2015 C CA . GLY A 1 253 ? -30.626 -16.642 43.516 1.00 29.08 253 GLY A CA 1
ATOM 2016 C C . GLY A 1 253 ? -32.136 -16.809 43.369 1.00 29.08 253 GLY A C 1
ATOM 2017 O O . GLY A 1 253 ? -32.710 -16.457 42.347 1.00 29.08 253 GLY A O 1
ATOM 2018 N N . PHE A 1 254 ? -32.761 -17.421 44.379 1.00 28.67 254 PHE A N 1
ATOM 2019 C CA . PHE A 1 254 ? -34.208 -17.595 44.509 1.00 28.67 254 PHE A CA 1
ATOM 2020 C C . PHE A 1 254 ? -34.975 -16.317 44.125 1.00 28.67 254 PHE A C 1
ATOM 2022 O O . PHE A 1 254 ? -34.989 -15.357 44.893 1.00 28.67 254 PHE A O 1
ATOM 2029 N N . TYR A 1 255 ? -35.713 -16.338 43.014 1.00 29.50 255 TYR A N 1
ATOM 2030 C CA . TYR A 1 255 ? -36.852 -15.439 42.830 1.00 29.50 255 TYR A CA 1
ATOM 2031 C C . TYR A 1 255 ? -38.125 -16.166 43.269 1.00 29.50 255 TYR A C 1
ATOM 2033 O O . TYR A 1 255 ? -38.715 -16.954 42.534 1.00 29.50 255 TYR A O 1
ATOM 2041 N N . LYS A 1 256 ? -38.543 -15.901 44.514 1.00 29.27 256 LYS A N 1
ATOM 2042 C CA . LYS A 1 256 ? -39.905 -16.182 44.985 1.00 29.27 256 LYS A CA 1
ATOM 2043 C C . LYS A 1 256 ? -40.868 -15.262 44.236 1.00 29.27 256 LYS A C 1
ATOM 2045 O O . LYS A 1 256 ? -40.877 -14.054 44.460 1.00 29.27 256 LYS A O 1
ATOM 2050 N N . MET A 1 257 ? -41.697 -15.848 43.386 1.00 26.08 257 MET A N 1
ATOM 2051 C CA . MET A 1 257 ? -42.848 -15.190 42.780 1.00 26.08 257 MET A CA 1
ATOM 2052 C C . MET A 1 257 ? -43.941 -15.071 43.859 1.00 26.08 257 MET A C 1
ATOM 2054 O O . MET A 1 257 ? -44.480 -16.080 44.311 1.00 26.08 257 MET A O 1
ATOM 2058 N N . LYS A 1 258 ? -44.220 -13.854 44.344 1.00 30.47 258 LYS A N 1
ATOM 2059 C CA . LYS A 1 258 ? -45.408 -13.577 45.169 1.00 30.47 258 LYS A CA 1
ATOM 2060 C C . LYS A 1 258 ? -46.601 -13.407 44.231 1.00 30.47 258 LYS A C 1
ATOM 2062 O O . LYS A 1 258 ? -46.663 -12.422 43.501 1.00 30.47 258 LYS A O 1
ATOM 2067 N N . ILE A 1 259 ? -47.522 -14.363 44.267 1.00 31.67 259 ILE A N 1
ATOM 2068 C CA . ILE A 1 259 ? -48.871 -14.209 43.722 1.00 31.67 259 ILE A CA 1
ATOM 2069 C C . ILE A 1 259 ? -49.659 -13.398 44.754 1.00 31.67 259 ILE A C 1
ATOM 2071 O O . ILE A 1 259 ? -49.730 -13.780 45.922 1.00 31.67 259 ILE A O 1
ATOM 2075 N N . ASN A 1 260 ? -50.160 -12.238 44.338 1.00 30.03 260 ASN A N 1
ATOM 2076 C CA . ASN A 1 260 ? -51.057 -11.404 45.128 1.00 30.03 260 ASN A CA 1
ATOM 2077 C C . ASN A 1 260 ? -52.486 -11.771 44.715 1.00 30.03 260 ASN A C 1
ATOM 2079 O O . ASN A 1 260 ? -53.034 -11.183 43.786 1.00 30.03 260 ASN A O 1
ATOM 2083 N N . ASP A 1 261 ? -53.062 -12.760 45.392 1.00 34.38 261 ASP A N 1
ATOM 2084 C CA . ASP A 1 261 ? -54.500 -13.001 45.348 1.00 34.38 261 ASP A CA 1
ATOM 2085 C C . ASP A 1 261 ? -55.150 -12.113 46.404 1.00 34.38 261 ASP A C 1
ATOM 2087 O O . ASP A 1 261 ? -54.947 -12.313 47.601 1.00 34.38 261 ASP A O 1
ATOM 2091 N N . ASN A 1 262 ? -55.852 -11.081 45.941 1.00 31.06 262 ASN A N 1
ATOM 2092 C CA . ASN A 1 262 ? -57.082 -10.545 46.522 1.00 31.06 262 ASN A CA 1
ATOM 2093 C C . ASN A 1 262 ? -57.484 -9.301 45.722 1.00 31.06 262 ASN A C 1
ATOM 2095 O O . ASN A 1 262 ? -56.714 -8.344 45.638 1.00 31.06 262 ASN A O 1
ATOM 2099 N N . VAL A 1 263 ? -58.695 -9.307 45.161 1.00 34.56 263 VAL A N 1
ATOM 2100 C CA . VAL A 1 263 ? -59.832 -8.514 45.661 1.00 34.56 263 VAL A CA 1
ATOM 2101 C C . VAL A 1 263 ? -61.003 -8.622 44.654 1.00 34.56 263 VAL A C 1
ATOM 2103 O O . VAL A 1 263 ? -60.888 -8.142 43.531 1.00 34.56 263 VAL A O 1
ATOM 2106 N N . PHE A 1 264 ? -62.093 -9.222 45.163 1.00 37.34 264 PHE A N 1
ATOM 2107 C CA . PHE A 1 264 ? -63.510 -9.312 44.740 1.00 37.34 264 PHE A CA 1
ATOM 2108 C C . PHE A 1 264 ? -63.906 -9.989 43.422 1.00 37.34 264 PHE A C 1
ATOM 2110 O O . PHE A 1 264 ? -63.674 -9.427 42.333 1.00 37.34 264 PHE A O 1
#

Organism: Araneus ventricosus (NCBI:txid182803)

Secondary structure (DSSP, 8-state):
-HHHHHHHHHH----HHHHHHHHHHHHHT-HHHHHHHHHHTTT--PPPP-TT-TTTTHHHHHHHHHHHHHHHHHHHHHHTTSSPPP-SHHHHHHHHHHT-TTHHHHHHHHHHHHHHHHHHHHHHSSSS-GGGGHHHHHHHHHHHHHHTTB-HHHHHH--SHHHHHTS-TT-GGGBPPGGG----HHHHHHHHHHHHTTSS-HHHHHHHHHHHHHHHHHHHHHHHHT-STTSTTTTTSSTT-TTTTTSSSS--------------